Protein AF-A0A2V7GPP4-F1 (afdb_monomer_lite)

Foldseek 3Di:
DDLLVLQLVLLVVLQVVQVHQCSSCVQLVHDSVVSVCSNNVNDPDAQDPSSLVSSCVSVPPPVVSNVSSCVSRPPPLLVVVVVLLLVLLVVVLCVQVVPPHDVVLNVLSVCCNPPVCVPCSVVLSVLQVVCVVVVHDSVLSVVLVCQLCVLLSCCVPDVRPDDHLVRCVVVVNNNVSSNVSSVVSVVVVVVVVVVVVVVVVVVVPDD

Structure (mmCIF, N/CA/C/O backbone):
data_AF-A0A2V7GPP4-F1
#
_entry.id   AF-A0A2V7GPP4-F1
#
loop_
_atom_site.group_PDB
_atom_site.id
_atom_site.type_symbol
_atom_site.label_atom_id
_atom_site.label_alt_id
_atom_site.label_comp_id
_atom_site.label_asym_id
_atom_site.label_entity_id
_atom_site.label_seq_id
_atom_site.pdbx_PDB_ins_code
_atom_site.Cartn_x
_atom_site.Cartn_y
_atom_site.Cartn_z
_atom_site.occupancy
_atom_site.B_iso_or_equiv
_atom_site.auth_seq_id
_atom_site.auth_comp_id
_atom_site.auth_asym_id
_atom_site.auth_atom_id
_atom_site.pdbx_PDB_model_num
ATOM 1 N N . MET A 1 1 ? 8.355 12.345 16.661 1.00 62.72 1 MET A N 1
ATOM 2 C CA . MET A 1 1 ? 7.267 11.561 17.281 1.00 62.72 1 MET A CA 1
ATOM 3 C C . MET A 1 1 ? 7.150 10.200 16.604 1.00 62.72 1 MET A C 1
ATOM 5 O O . MET A 1 1 ? 6.801 10.160 15.420 1.00 62.72 1 MET A O 1
ATOM 9 N N . SER A 1 2 ? 7.475 9.126 17.327 1.00 77.50 2 SER A N 1
ATOM 10 C CA . SER A 1 2 ? 7.458 7.732 16.854 1.00 77.50 2 SER A CA 1
ATOM 11 C C . SER A 1 2 ? 6.033 7.182 16.675 1.00 77.50 2 SER A C 1
ATOM 13 O O . SER A 1 2 ? 5.056 7.769 17.144 1.00 77.50 2 SER A O 1
ATOM 15 N N . ASP A 1 3 ? 5.876 6.053 15.978 1.00 74.38 3 ASP A N 1
ATOM 16 C CA . ASP A 1 3 ? 4.562 5.406 15.823 1.00 74.38 3 ASP A CA 1
ATOM 17 C C . ASP A 1 3 ? 4.020 4.839 17.120 1.00 74.38 3 ASP A C 1
ATOM 19 O O . ASP A 1 3 ? 2.818 4.917 17.361 1.00 74.38 3 ASP A O 1
ATOM 23 N N . ARG A 1 4 ? 4.917 4.342 17.976 1.00 77.56 4 ARG A N 1
ATOM 24 C CA . ARG A 1 4 ? 4.579 3.947 19.340 1.00 77.56 4 ARG A CA 1
ATOM 25 C C . ARG A 1 4 ? 4.076 5.139 20.143 1.00 77.56 4 ARG A C 1
ATOM 27 O O . ARG A 1 4 ? 3.056 5.009 20.801 1.00 77.56 4 ARG A O 1
ATOM 34 N N . GLU A 1 5 ? 4.706 6.310 20.035 1.00 81.25 5 GLU A N 1
ATOM 35 C CA . GLU A 1 5 ? 4.213 7.535 20.686 1.00 81.25 5 GLU A CA 1
ATOM 36 C C . GLU A 1 5 ? 2.861 7.997 20.130 1.00 81.25 5 GLU A C 1
ATOM 38 O O . GLU A 1 5 ? 1.991 8.408 20.895 1.00 81.25 5 GLU A O 1
ATOM 43 N N . ARG A 1 6 ? 2.650 7.919 18.808 1.00 82.12 6 ARG A N 1
ATOM 44 C CA . ARG A 1 6 ? 1.348 8.229 18.187 1.00 82.12 6 ARG A CA 1
ATOM 45 C C . ARG A 1 6 ? 0.265 7.294 18.702 1.00 82.12 6 ARG A C 1
ATOM 47 O O . ARG A 1 6 ? -0.792 7.760 19.116 1.00 82.12 6 ARG A O 1
ATOM 54 N N . LEU A 1 7 ? 0.542 5.993 18.705 1.00 83.69 7 LEU A N 1
ATOM 55 C CA . LEU A 1 7 ? -0.390 4.988 19.189 1.00 83.69 7 LEU A CA 1
ATOM 56 C C . LEU A 1 7 ? -0.678 5.179 20.681 1.00 83.69 7 LEU A C 1
ATOM 58 O O . LEU A 1 7 ? -1.838 5.274 21.069 1.00 83.69 7 LEU A O 1
ATOM 62 N N . ALA A 1 8 ? 0.358 5.379 21.494 1.00 88.31 8 ALA A N 1
ATOM 63 C CA . ALA A 1 8 ? 0.239 5.694 22.912 1.00 88.31 8 ALA A CA 1
ATOM 64 C C . ALA A 1 8 ? -0.630 6.938 23.164 1.00 88.31 8 ALA A C 1
ATOM 66 O O . ALA A 1 8 ? -1.484 6.913 24.047 1.00 88.31 8 ALA A O 1
ATOM 67 N N . ARG A 1 9 ? -0.485 8.007 22.364 1.00 88.62 9 ARG A N 1
ATOM 68 C CA . ARG A 1 9 ? -1.334 9.214 22.449 1.00 88.62 9 ARG A CA 1
ATOM 69 C C . ARG A 1 9 ? -2.792 8.954 22.080 1.00 88.62 9 ARG A C 1
ATOM 71 O O . ARG A 1 9 ? -3.686 9.559 22.678 1.00 88.62 9 ARG A O 1
ATOM 78 N N . ILE A 1 10 ? -3.045 8.079 21.109 1.00 89.44 10 ILE A N 1
ATOM 79 C CA . ILE A 1 10 ? -4.407 7.684 20.735 1.00 89.44 10 ILE A CA 1
ATOM 80 C C . ILE A 1 10 ? -5.051 6.917 21.888 1.00 89.44 10 ILE A C 1
ATOM 82 O O . ILE A 1 10 ? -6.140 7.281 22.329 1.00 89.44 10 ILE A O 1
ATOM 86 N N . PHE A 1 11 ? -4.344 5.938 22.449 1.00 90.88 11 PHE A N 1
ATOM 87 C CA . PHE A 1 11 ? -4.816 5.183 23.608 1.00 90.88 11 PHE A CA 1
ATOM 88 C C . PHE A 1 11 ? -4.979 6.073 24.849 1.00 90.88 11 PHE A C 1
ATOM 90 O O . PHE A 1 11 ? -5.975 5.946 25.549 1.00 90.88 11 PHE A O 1
ATOM 97 N N . ALA A 1 12 ? -4.105 7.060 25.067 1.00 91.81 12 ALA A N 1
ATOM 98 C CA . ALA A 1 12 ? -4.271 8.064 26.125 1.00 91.81 12 ALA A CA 1
ATOM 99 C C . ALA A 1 12 ? -5.517 8.945 25.920 1.00 91.81 12 ALA A C 1
ATOM 101 O O . ALA A 1 12 ? -6.141 9.408 26.873 1.00 91.81 12 ALA A O 1
ATOM 102 N N . THR A 1 13 ? -5.885 9.223 24.669 1.00 90.81 13 THR A N 1
ATOM 103 C CA . THR A 1 13 ? -7.113 9.964 24.347 1.00 90.81 13 THR A CA 1
ATOM 104 C C . THR A 1 13 ? -8.354 9.113 24.604 1.00 90.81 13 THR A C 1
ATOM 106 O O . THR A 1 13 ? -9.302 9.611 25.204 1.00 90.81 13 THR A O 1
ATOM 109 N N . LEU A 1 14 ? -8.334 7.835 24.218 1.00 90.69 14 LEU A N 1
ATOM 110 C CA . LEU A 1 14 ? -9.420 6.889 24.504 1.00 90.69 14 LEU A CA 1
ATOM 111 C C . LEU A 1 14 ? -9.606 6.677 26.009 1.00 90.69 14 LEU A C 1
ATOM 113 O O . LEU A 1 14 ? -10.734 6.689 26.489 1.00 90.69 14 LEU A O 1
ATOM 117 N N . GLU A 1 15 ? -8.506 6.542 26.748 1.00 93.62 15 GLU A N 1
ATOM 118 C CA . GLU A 1 15 ? -8.488 6.422 28.206 1.00 93.62 15 GLU A CA 1
ATOM 119 C C . GLU A 1 15 ? -9.170 7.619 28.877 1.00 93.62 15 GLU A C 1
ATOM 121 O O . GLU A 1 15 ? -10.090 7.430 29.670 1.00 93.62 15 GLU A O 1
ATOM 126 N N . ARG A 1 16 ? -8.788 8.848 28.497 1.00 90.69 16 ARG A N 1
ATOM 127 C CA . ARG A 1 16 ? -9.408 10.076 29.020 1.00 90.69 16 ARG A CA 1
ATOM 128 C C . ARG A 1 16 ? -10.896 10.167 28.687 1.00 90.69 16 ARG A C 1
ATOM 130 O O . ARG A 1 16 ? -11.685 10.498 29.561 1.00 90.69 16 ARG A O 1
ATOM 137 N N . ARG A 1 17 ? -11.287 9.858 27.445 1.00 88.88 17 ARG A N 1
ATOM 138 C CA . ARG A 1 17 ? -12.694 9.925 27.005 1.00 88.88 17 ARG A CA 1
ATOM 139 C C . ARG A 1 17 ? -13.581 8.869 27.659 1.00 88.88 17 ARG A C 1
ATOM 141 O O . ARG A 1 17 ? -14.757 9.123 27.867 1.00 88.88 17 ARG A O 1
ATOM 148 N N . SER A 1 18 ? -13.025 7.701 27.969 1.00 89.19 18 SER A N 1
ATOM 149 C CA . SER A 1 18 ? -13.786 6.580 28.533 1.00 89.19 18 SER A CA 1
ATOM 150 C C . SER A 1 18 ? -13.823 6.584 30.065 1.00 89.19 18 SER A C 1
ATOM 152 O O . SER A 1 18 ? -14.405 5.675 30.646 1.00 89.19 18 SER A O 1
ATOM 154 N N . GLY A 1 19 ? -13.181 7.550 30.735 1.00 89.75 19 GLY A N 1
ATOM 155 C CA . GLY A 1 19 ? -13.119 7.604 32.202 1.00 89.75 19 GLY A CA 1
ATOM 156 C C . GLY A 1 19 ? -12.121 6.624 32.834 1.00 89.75 19 GLY A C 1
ATOM 157 O O . GLY A 1 19 ? -12.249 6.289 34.007 1.00 89.75 19 GLY A O 1
ATOM 158 N N . GLY A 1 20 ? -11.131 6.146 32.071 1.00 92.56 20 GLY A N 1
ATOM 159 C CA . GLY A 1 20 ? -10.035 5.314 32.574 1.00 92.56 20 GLY A CA 1
ATOM 160 C C . GLY A 1 20 ? -9.729 4.075 31.731 1.00 92.56 20 GLY A C 1
ATOM 161 O O . GLY A 1 20 ? -10.479 3.674 30.838 1.00 92.56 20 GLY A O 1
ATOM 162 N N . GLN A 1 21 ? -8.599 3.433 32.041 1.00 93.12 21 GLN A N 1
ATOM 163 C CA . GLN A 1 21 ? -8.042 2.328 31.256 1.00 93.12 21 GLN A CA 1
ATOM 164 C C . GLN A 1 21 ? -8.990 1.124 31.139 1.00 93.12 21 GLN A C 1
ATOM 166 O O . GLN A 1 21 ? -9.161 0.571 30.054 1.00 93.12 21 GLN A O 1
ATOM 171 N N . LYS A 1 22 ? -9.623 0.710 32.248 1.00 94.88 22 LYS A N 1
ATOM 172 C CA . LYS A 1 22 ? -10.536 -0.449 32.265 1.00 94.88 22 LYS A CA 1
ATOM 173 C C . LYS A 1 22 ? -11.767 -0.213 31.385 1.00 94.88 22 LYS A C 1
ATOM 175 O O . LYS A 1 22 ? -12.162 -1.107 30.640 1.00 94.88 22 LYS A O 1
ATOM 180 N N . ALA A 1 23 ? -12.339 0.987 31.444 1.00 93.62 23 ALA A N 1
ATOM 181 C CA . ALA A 1 23 ? -13.497 1.362 30.642 1.00 93.62 23 ALA A CA 1
ATOM 182 C C . ALA A 1 23 ? -13.145 1.448 29.149 1.00 93.62 23 ALA A C 1
ATOM 184 O O . ALA A 1 23 ? -13.861 0.892 28.318 1.00 93.62 23 ALA A O 1
ATOM 185 N N . ALA A 1 24 ? -11.994 2.039 28.813 1.00 93.00 24 ALA A N 1
ATOM 186 C CA . ALA A 1 24 ? -11.512 2.107 27.435 1.00 93.00 24 ALA A CA 1
ATOM 187 C C . ALA A 1 24 ? -11.214 0.715 26.847 1.00 93.00 24 ALA A C 1
ATOM 189 O O . ALA A 1 24 ? -11.586 0.426 25.711 1.00 93.00 24 ALA A O 1
ATOM 190 N N . ALA A 1 25 ? -10.593 -0.180 27.625 1.00 94.12 25 ALA A N 1
ATOM 191 C CA . ALA A 1 25 ? -10.350 -1.562 27.211 1.00 94.12 25 ALA A CA 1
ATOM 192 C C . ALA A 1 25 ? -11.664 -2.319 26.946 1.00 94.12 25 ALA A C 1
ATOM 194 O O . ALA A 1 25 ? -11.795 -2.984 25.917 1.00 94.12 25 ALA A O 1
ATOM 195 N N . ARG A 1 26 ? -12.664 -2.146 27.824 1.00 94.88 26 ARG A N 1
ATOM 196 C CA . ARG A 1 26 ? -14.002 -2.731 27.663 1.00 94.88 26 ARG A CA 1
ATOM 197 C C . ARG A 1 26 ? -14.708 -2.213 26.409 1.00 94.88 26 ARG A C 1
ATOM 199 O O . ARG A 1 26 ? -15.219 -3.023 25.644 1.00 94.88 26 ARG A O 1
ATOM 206 N N . ALA A 1 27 ? -14.679 -0.903 26.160 1.00 90.75 27 ALA A N 1
ATOM 207 C CA . ALA A 1 27 ? -15.269 -0.292 24.964 1.00 90.75 27 ALA A CA 1
ATOM 208 C C . ALA A 1 27 ? -14.626 -0.798 23.659 1.00 90.75 27 ALA A C 1
ATOM 210 O O . ALA A 1 27 ? -15.285 -0.919 22.630 1.00 90.75 27 ALA A O 1
ATOM 211 N N . LEU A 1 28 ? -13.336 -1.139 23.706 1.00 91.12 28 LEU A N 1
ATOM 212 C CA . LEU A 1 28 ? -12.589 -1.693 22.578 1.00 91.12 28 LEU A CA 1
ATOM 213 C C . LEU A 1 28 ? -12.692 -3.220 22.442 1.00 91.12 28 LEU A C 1
ATOM 215 O O . LEU A 1 28 ? -12.165 -3.773 21.469 1.00 91.12 28 LEU A O 1
ATOM 219 N N . GLY A 1 29 ? -13.343 -3.905 23.387 1.00 91.81 29 GLY A N 1
ATOM 220 C CA . GLY A 1 29 ? -13.429 -5.365 23.415 1.00 91.81 29 GLY A CA 1
ATOM 221 C C . GLY A 1 29 ? -12.059 -6.038 23.536 1.00 91.81 29 GLY A C 1
ATOM 222 O O . GLY A 1 29 ? -11.800 -7.023 22.850 1.00 91.81 29 GLY A O 1
ATOM 223 N N . ILE A 1 30 ? -11.155 -5.470 24.341 1.00 92.69 30 ILE A N 1
ATOM 224 C CA . ILE A 1 30 ? -9.813 -6.008 24.607 1.00 92.69 30 ILE A CA 1
ATOM 225 C C . ILE A 1 30 ? -9.530 -6.087 26.110 1.00 92.69 30 ILE A C 1
ATOM 227 O O . ILE A 1 30 ? -10.215 -5.468 26.923 1.00 92.69 30 ILE A O 1
ATOM 231 N N . THR A 1 31 ? -8.491 -6.828 26.501 1.00 93.19 31 THR A N 1
ATOM 232 C CA . THR A 1 31 ? -8.120 -6.955 27.916 1.00 93.19 31 THR A CA 1
ATOM 233 C C . THR A 1 31 ? -7.409 -5.692 28.436 1.00 93.19 31 THR A C 1
ATOM 235 O O . THR A 1 31 ? -6.655 -5.054 27.690 1.00 93.19 31 THR A O 1
ATOM 238 N N . PRO A 1 32 ? -7.579 -5.315 29.721 1.00 92.81 32 PRO A N 1
ATOM 239 C CA . PRO A 1 32 ? -6.869 -4.174 30.303 1.00 92.81 32 PRO A CA 1
ATOM 240 C C . PRO A 1 32 ? -5.334 -4.248 30.195 1.00 92.81 32 PRO A C 1
ATOM 242 O O . PRO A 1 32 ? -4.739 -3.212 29.892 1.00 92.81 32 PRO A O 1
ATOM 245 N N . PRO A 1 33 ? -4.672 -5.416 30.362 1.00 93.00 33 PRO A N 1
ATOM 246 C CA . PRO A 1 33 ? -3.230 -5.535 30.135 1.00 93.00 33 PRO A CA 1
ATOM 247 C C . PRO A 1 33 ? -2.817 -5.253 28.686 1.00 93.00 33 PRO A C 1
ATOM 249 O O . PRO A 1 33 ? -1.798 -4.607 28.457 1.00 93.00 33 PRO A O 1
ATOM 252 N N . TYR A 1 34 ? -3.615 -5.686 27.704 1.00 90.25 34 TYR A N 1
ATOM 253 C CA . TYR A 1 34 ? -3.344 -5.405 26.292 1.00 90.25 34 TYR A CA 1
ATOM 254 C C . TYR A 1 34 ? -3.486 -3.911 25.979 1.00 90.25 34 TYR A C 1
ATOM 256 O O . TYR A 1 34 ? -2.627 -3.321 25.328 1.00 90.25 34 TYR A O 1
ATOM 264 N N . PHE A 1 35 ? -4.512 -3.256 26.532 1.00 92.75 35 PHE A N 1
ATOM 265 C CA . PHE A 1 35 ? -4.642 -1.801 26.439 1.00 92.75 35 PHE A CA 1
ATOM 266 C C . PHE A 1 35 ? -3.430 -1.084 27.049 1.00 92.75 35 PHE A C 1
ATOM 268 O O . PHE A 1 35 ? -2.892 -0.168 26.430 1.00 92.75 35 PHE A O 1
ATOM 275 N N . TRP A 1 36 ? -2.981 -1.501 28.240 1.00 92.62 36 TRP A N 1
ATOM 276 C CA . TRP A 1 36 ? -1.812 -0.921 28.913 1.00 92.62 36 TRP A CA 1
ATOM 277 C C . TRP A 1 36 ? -0.562 -0.996 28.031 1.00 92.62 36 TRP A C 1
ATOM 279 O O . TRP A 1 36 ? 0.145 -0.006 27.844 1.00 92.62 36 TRP A O 1
ATOM 289 N N . ARG A 1 37 ? -0.323 -2.159 27.421 1.00 90.00 37 ARG A N 1
ATOM 290 C CA . ARG A 1 37 ? 0.805 -2.378 26.515 1.00 90.00 37 ARG A CA 1
ATOM 291 C C . ARG A 1 37 ? 0.788 -1.424 25.323 1.00 90.00 37 ARG A C 1
ATOM 293 O O . ARG A 1 37 ? 1.783 -0.737 25.082 1.00 90.00 37 ARG A O 1
ATOM 300 N N . LEU A 1 38 ? -0.361 -1.266 24.664 1.00 88.00 38 LEU A N 1
ATOM 301 C CA . LEU A 1 38 ? -0.537 -0.308 23.565 1.00 88.00 38 LEU A CA 1
ATOM 302 C C . LEU A 1 38 ? -0.396 1.154 24.032 1.00 88.00 38 LEU A C 1
ATOM 304 O O . LEU A 1 38 ? 0.269 1.958 23.374 1.00 88.00 38 LEU A O 1
ATOM 308 N N . ARG A 1 39 ? -0.947 1.492 25.204 1.00 89.62 39 ARG A N 1
ATOM 309 C CA . ARG A 1 39 ? -0.877 2.821 25.838 1.00 89.62 39 ARG A CA 1
ATOM 310 C C . ARG A 1 39 ? 0.545 3.248 26.201 1.00 89.62 39 ARG A C 1
ATOM 312 O O . ARG A 1 39 ? 0.837 4.445 26.165 1.00 89.62 39 ARG A O 1
ATOM 319 N N . HIS A 1 40 ? 1.412 2.304 26.550 1.00 89.06 40 HIS A N 1
ATOM 320 C CA . HIS A 1 40 ? 2.798 2.560 26.949 1.00 89.06 40 HIS A CA 1
ATOM 321 C C . HIS A 1 40 ? 3.824 2.171 25.876 1.00 89.06 40 HIS A C 1
ATOM 323 O O . HIS A 1 40 ? 5.027 2.230 26.127 1.00 89.06 40 HIS A O 1
ATOM 329 N N . GLY A 1 41 ? 3.373 1.773 24.679 1.00 77.81 41 GLY A N 1
ATOM 330 C CA . GLY A 1 41 ? 4.256 1.313 23.602 1.00 77.81 41 GLY A CA 1
ATOM 331 C C . GLY A 1 41 ? 5.098 0.090 23.989 1.00 77.81 41 GLY A C 1
ATOM 332 O O . GLY A 1 41 ? 6.183 -0.110 23.439 1.00 77.81 41 GLY A O 1
ATOM 333 N N . LYS A 1 42 ? 4.633 -0.701 24.960 1.00 80.44 42 LYS A N 1
ATOM 334 C CA . LYS A 1 42 ? 5.305 -1.893 25.482 1.00 80.44 42 LYS A CA 1
ATOM 335 C C . LYS A 1 42 ? 4.795 -3.112 24.720 1.00 80.44 42 LYS A C 1
ATOM 337 O O . LYS A 1 42 ? 3.712 -3.593 25.003 1.00 80.44 42 LYS A O 1
ATOM 342 N N . GLY A 1 43 ? 5.579 -3.603 23.763 1.00 62.53 43 GLY A N 1
ATOM 343 C CA . GLY A 1 43 ? 5.212 -4.740 22.907 1.00 62.53 43 GLY A CA 1
ATOM 344 C C . GLY A 1 43 ? 5.300 -4.417 21.411 1.00 62.53 43 GLY A C 1
ATOM 345 O O . GLY A 1 43 ? 5.445 -3.259 21.010 1.00 62.53 43 GLY A O 1
ATOM 346 N N . GLY A 1 44 ? 5.286 -5.457 20.576 1.00 57.19 44 GLY A N 1
ATOM 347 C CA . GLY A 1 44 ? 5.275 -5.382 19.104 1.00 57.19 44 GLY A CA 1
ATOM 348 C C . GLY A 1 44 ? 3.911 -5.730 18.506 1.00 57.19 44 GLY A C 1
ATOM 349 O O . GLY A 1 44 ? 3.828 -6.269 17.411 1.00 57.19 44 GLY A O 1
ATOM 350 N N . GLU A 1 45 ? 2.844 -5.519 19.269 1.00 63.31 45 GLU A N 1
ATOM 351 C CA . GLU A 1 45 ? 1.546 -6.123 18.993 1.00 63.31 45 GLU A CA 1
ATOM 352 C C . GLU A 1 45 ? 0.853 -5.454 17.804 1.00 63.31 45 GLU A C 1
ATOM 354 O O . GLU A 1 45 ? 0.614 -4.244 17.795 1.00 63.31 45 GLU A O 1
ATOM 359 N N . ALA A 1 46 ? 0.510 -6.260 16.799 1.00 65.19 46 ALA A N 1
ATOM 360 C CA . ALA A 1 46 ? -0.275 -5.815 15.661 1.00 65.19 46 ALA A CA 1
ATOM 361 C C . ALA A 1 46 ? -1.716 -5.509 16.097 1.00 65.19 46 ALA A C 1
ATOM 363 O O . ALA A 1 46 ? -2.349 -6.293 16.806 1.00 65.19 46 ALA A O 1
ATOM 364 N N . ILE A 1 47 ? -2.252 -4.377 15.642 1.00 75.94 47 ILE A N 1
ATOM 365 C CA . ILE A 1 47 ? -3.668 -4.043 15.804 1.00 75.94 47 ILE A CA 1
ATOM 366 C C . ILE A 1 47 ? -4.435 -4.668 14.641 1.00 75.94 47 ILE A C 1
ATOM 368 O O . ILE A 1 47 ? -4.173 -4.362 13.477 1.00 75.94 47 ILE A O 1
ATOM 372 N N . SER A 1 48 ? -5.387 -5.548 14.954 1.00 76.94 48 SER A N 1
ATOM 373 C CA . SER A 1 48 ? -6.257 -6.159 13.947 1.00 76.94 48 SER A CA 1
ATOM 374 C C . SER A 1 48 ? -7.174 -5.119 13.296 1.00 76.94 48 SER A C 1
ATOM 376 O O . SER A 1 48 ? -7.473 -4.074 13.880 1.00 76.94 48 SER A O 1
ATOM 378 N N . ARG A 1 49 ? -7.675 -5.415 12.090 1.00 73.12 49 ARG A N 1
ATOM 379 C CA . ARG A 1 49 ? -8.611 -4.528 11.379 1.00 73.12 49 ARG A CA 1
ATOM 380 C C . ARG A 1 49 ? -9.878 -4.246 12.196 1.00 73.12 49 ARG A C 1
ATOM 382 O O . ARG A 1 49 ? -10.251 -3.092 12.345 1.00 73.12 49 ARG A O 1
ATOM 389 N N . GLY A 1 50 ? -10.456 -5.270 12.827 1.00 79.75 50 GLY A N 1
ATOM 390 C CA . GLY A 1 50 ? -11.621 -5.090 13.698 1.00 79.75 50 GLY A CA 1
ATOM 391 C C . GLY A 1 50 ? -11.340 -4.201 14.915 1.00 79.75 50 GLY A C 1
ATOM 392 O O . GLY A 1 50 ? -12.194 -3.411 15.308 1.00 79.75 50 GLY A O 1
ATOM 393 N N . LEU A 1 51 ? -10.136 -4.270 15.498 1.00 84.88 51 LEU A N 1
ATOM 394 C CA . LEU A 1 51 ? -9.747 -3.360 16.578 1.00 84.88 51 LEU A CA 1
ATOM 395 C C . LEU A 1 51 ? -9.536 -1.930 16.061 1.00 84.88 51 LEU A C 1
ATOM 397 O O . LEU A 1 51 ? -9.961 -0.982 16.716 1.00 84.88 51 LEU A O 1
ATOM 401 N N . PHE A 1 52 ? -8.933 -1.765 14.882 1.00 85.19 52 PHE A N 1
ATOM 402 C CA . PHE A 1 52 ? -8.809 -0.463 14.226 1.00 85.19 52 PHE A CA 1
ATOM 403 C C . PHE A 1 52 ? -10.177 0.200 14.020 1.00 85.19 52 PHE A C 1
ATOM 405 O O . PHE A 1 52 ? -10.347 1.360 14.396 1.00 85.19 52 PHE A O 1
ATOM 412 N N . ASP A 1 53 ? -11.150 -0.536 13.480 1.00 82.50 53 ASP A N 1
ATOM 413 C CA . ASP A 1 53 ? -12.486 -0.011 13.185 1.00 82.50 53 ASP A CA 1
ATOM 414 C C . ASP A 1 53 ? -13.212 0.420 14.471 1.00 82.50 53 ASP A C 1
ATOM 416 O O . ASP A 1 53 ? -13.788 1.507 14.523 1.00 82.50 53 ASP A O 1
ATOM 420 N N . ARG A 1 54 ? -13.088 -0.358 15.558 1.00 88.75 54 ARG A N 1
ATOM 421 C CA . ARG A 1 54 ? -13.625 0.020 16.879 1.00 88.75 54 ARG A CA 1
ATOM 422 C C . ARG A 1 54 ? -12.967 1.277 17.450 1.00 88.75 54 ARG A C 1
ATOM 424 O O . ARG A 1 54 ? -13.665 2.144 17.971 1.00 88.75 54 ARG A O 1
ATOM 431 N N . ILE A 1 55 ? -11.642 1.416 17.329 1.00 87.19 55 ILE A N 1
ATOM 432 C CA . ILE A 1 55 ? -10.945 2.640 17.755 1.00 87.19 55 ILE A CA 1
ATOM 433 C C . ILE A 1 55 ? -11.428 3.839 16.928 1.00 87.19 55 ILE A C 1
ATOM 435 O O . ILE A 1 55 ? -11.716 4.896 17.487 1.00 87.19 55 ILE A O 1
ATOM 439 N N . ALA A 1 56 ? -11.523 3.688 15.605 1.00 83.94 56 ALA A N 1
ATOM 440 C CA . ALA A 1 56 ? -11.960 4.755 14.711 1.00 83.94 56 ALA A CA 1
ATOM 441 C C . ALA A 1 56 ? -13.401 5.204 15.012 1.00 83.94 56 ALA A C 1
ATOM 443 O O . ALA A 1 56 ? -13.659 6.408 15.044 1.00 83.94 56 ALA A O 1
ATOM 444 N N . ALA A 1 57 ? -14.301 4.257 15.297 1.00 85.94 57 ALA A N 1
ATOM 445 C CA . ALA A 1 57 ? -15.678 4.534 15.698 1.00 85.94 57 ALA A CA 1
ATOM 446 C C . ALA A 1 57 ? -15.745 5.331 17.014 1.00 85.94 57 ALA A C 1
ATOM 448 O O . ALA A 1 57 ? -16.386 6.379 17.064 1.00 85.94 57 ALA A O 1
ATOM 449 N N . LEU A 1 58 ? -15.012 4.906 18.053 1.00 85.94 58 LEU A N 1
ATOM 450 C CA . LEU A 1 58 ? -14.987 5.592 19.356 1.00 85.94 58 LEU A CA 1
ATOM 451 C C . LEU A 1 58 ? -14.366 6.997 19.307 1.00 85.94 58 LEU A C 1
ATOM 453 O O . LEU A 1 58 ? -14.650 7.843 20.156 1.00 85.94 58 LEU A O 1
ATOM 457 N N . LEU A 1 59 ? -13.502 7.272 18.328 1.00 82.94 59 LEU A N 1
ATOM 458 C CA . LEU A 1 59 ? -12.896 8.594 18.165 1.00 82.94 59 LEU A CA 1
ATOM 459 C C . LEU A 1 59 ? -13.816 9.612 17.479 1.00 82.94 59 LEU A C 1
ATOM 461 O O . LEU A 1 59 ? -13.486 10.800 17.502 1.00 82.94 59 LEU A O 1
ATOM 465 N N . GLY A 1 60 ? -14.964 9.186 16.937 1.00 66.12 60 GLY A N 1
ATOM 466 C CA . GLY A 1 60 ? -16.020 10.089 16.474 1.00 66.12 60 GLY A CA 1
ATOM 467 C C . GLY A 1 60 ? -15.595 10.987 15.312 1.00 66.12 60 GLY A C 1
ATOM 468 O O . GLY A 1 60 ? -15.732 12.202 15.385 1.00 66.12 60 GLY A O 1
ATOM 469 N N . ALA A 1 61 ? -15.042 10.398 14.249 1.00 57.78 61 ALA A N 1
ATOM 470 C CA . ALA A 1 61 ? -14.676 11.096 13.012 1.00 57.78 61 ALA A CA 1
ATOM 471 C C . ALA A 1 61 ? -13.618 12.214 13.136 1.00 57.78 61 ALA A C 1
ATOM 473 O O . ALA A 1 61 ? -13.461 12.993 12.190 1.00 57.78 61 ALA A O 1
ATOM 474 N N . ASP A 1 62 ? -12.819 12.264 14.214 1.00 75.50 62 ASP A N 1
ATOM 475 C CA . ASP A 1 62 ? -11.604 13.088 14.221 1.00 75.50 62 ASP A CA 1
ATOM 476 C C . ASP A 1 62 ? -10.649 12.590 13.124 1.00 75.50 62 ASP A C 1
ATOM 478 O O . ASP A 1 62 ? -9.846 11.665 13.301 1.00 75.50 62 ASP A O 1
ATOM 482 N N . LYS A 1 63 ? -10.754 13.219 11.948 1.00 70.25 63 LYS A N 1
ATOM 483 C CA . LYS A 1 63 ? -9.989 12.880 10.745 1.00 70.25 63 LYS A CA 1
ATOM 484 C C . LYS A 1 63 ? -8.489 12.905 11.022 1.00 70.25 63 LYS A C 1
ATOM 486 O O . LYS A 1 63 ? -7.746 12.158 10.380 1.00 70.25 63 LYS A O 1
ATOM 491 N N . ARG A 1 64 ? -8.024 13.740 11.960 1.00 77.81 64 ARG A N 1
ATOM 492 C CA . ARG A 1 64 ? -6.612 13.818 12.337 1.00 77.81 64 ARG A CA 1
ATOM 493 C C . ARG A 1 64 ? -6.204 12.583 13.131 1.00 77.81 64 ARG A C 1
ATOM 495 O O . ARG A 1 64 ? -5.248 11.920 12.732 1.00 77.81 64 ARG A O 1
ATOM 502 N N . THR A 1 65 ? -6.929 12.233 14.189 1.00 74.62 65 THR A N 1
ATOM 503 C CA . THR A 1 65 ? -6.593 11.071 15.029 1.00 74.62 65 THR A CA 1
ATOM 504 C C . THR A 1 65 ? -6.793 9.750 14.291 1.00 74.62 65 THR A C 1
ATOM 506 O O . THR A 1 65 ? -5.953 8.864 14.410 1.00 74.62 65 THR A O 1
ATOM 509 N N . VAL A 1 66 ? -7.812 9.630 13.433 1.00 74.56 66 VAL A N 1
ATOM 510 C CA . VAL A 1 66 ? -8.002 8.453 12.564 1.00 74.56 66 VAL A CA 1
ATOM 511 C C . VAL A 1 66 ? -6.864 8.325 11.547 1.00 74.56 66 VAL A C 1
ATOM 513 O O . VAL A 1 66 ? -6.373 7.225 11.295 1.00 74.56 66 VAL A O 1
ATOM 516 N N . ARG A 1 67 ? -6.370 9.437 10.986 1.00 74.69 67 ARG A N 1
ATOM 517 C CA . ARG A 1 67 ? -5.185 9.429 10.110 1.00 74.69 67 ARG A CA 1
ATOM 518 C C . ARG A 1 67 ? -3.921 9.035 10.872 1.00 74.69 67 ARG A C 1
ATOM 520 O O . ARG A 1 67 ? -3.078 8.330 10.320 1.00 74.69 67 ARG A O 1
ATOM 527 N N . GLU A 1 68 ? -3.769 9.484 12.114 1.00 74.62 68 GLU A N 1
ATOM 528 C CA . GLU A 1 68 ? -2.653 9.097 12.980 1.00 74.62 68 GLU A CA 1
ATOM 529 C C . GLU A 1 68 ? -2.720 7.622 13.378 1.00 74.62 68 GLU A C 1
ATOM 531 O O . GLU A 1 68 ? -1.692 6.952 13.311 1.00 74.62 68 GLU A O 1
ATOM 536 N N . LEU A 1 69 ? -3.914 7.102 13.673 1.00 76.38 69 LEU A N 1
ATOM 537 C CA . LEU A 1 69 ? -4.158 5.684 13.920 1.00 76.38 69 LEU A CA 1
ATOM 538 C C . LEU A 1 69 ? -3.824 4.866 12.680 1.00 76.38 69 LEU A C 1
ATOM 540 O O . LEU A 1 69 ? -3.050 3.920 12.757 1.00 76.38 69 LEU A O 1
ATOM 544 N N . LYS A 1 70 ? -4.349 5.265 11.516 1.00 74.81 70 LYS A N 1
ATOM 545 C CA . LYS A 1 70 ? -4.085 4.579 10.248 1.00 74.81 70 LYS A CA 1
ATOM 546 C C . LYS A 1 70 ? -2.598 4.576 9.965 1.00 74.81 70 LYS A C 1
ATOM 548 O O . LYS A 1 70 ? -2.069 3.545 9.598 1.00 74.81 70 LYS A O 1
ATOM 553 N N . ARG A 1 71 ? -1.893 5.683 10.207 1.00 71.00 71 ARG A N 1
ATOM 554 C CA . ARG A 1 71 ? -0.431 5.694 10.125 1.00 71.00 71 ARG A CA 1
ATOM 555 C C . ARG A 1 71 ? 0.161 4.678 11.090 1.00 71.00 71 ARG A C 1
ATOM 557 O O . ARG A 1 71 ? 0.828 3.790 10.596 1.00 71.00 71 ARG A O 1
ATOM 564 N N . ALA A 1 72 ? -0.112 4.763 12.389 1.00 68.69 72 ALA A N 1
ATOM 565 C CA . ALA A 1 72 ? 0.512 3.924 13.411 1.00 68.69 72 ALA A CA 1
ATOM 566 C C . ALA A 1 72 ? 0.253 2.413 13.240 1.00 68.69 72 ALA A C 1
ATOM 568 O O . ALA A 1 72 ? 1.150 1.620 13.502 1.00 68.69 72 ALA A O 1
ATOM 569 N N . VAL A 1 73 ? -0.941 2.027 12.781 1.00 67.81 73 VAL A N 1
ATOM 570 C CA . VAL A 1 73 ? -1.384 0.625 12.647 1.00 67.81 73 VAL A CA 1
ATOM 571 C C . VAL A 1 73 ? -0.964 -0.003 11.322 1.00 67.81 73 VAL A C 1
ATOM 573 O O . VAL A 1 73 ? -0.729 -1.204 11.232 1.00 67.81 73 VAL A O 1
ATOM 576 N N . VAL A 1 74 ? -0.865 0.801 10.269 1.00 67.25 74 VAL A N 1
ATOM 577 C CA . VAL A 1 74 ? -0.453 0.320 8.956 1.00 67.25 74 VAL A CA 1
ATOM 578 C C . VAL A 1 74 ? 0.997 -0.178 9.021 1.00 67.25 74 VAL A C 1
ATOM 580 O O . VAL A 1 74 ? 1.871 0.585 9.444 1.00 67.25 74 VAL A O 1
ATOM 583 N N . ASN A 1 75 ? 1.212 -1.439 8.593 1.00 61.09 75 ASN A N 1
ATOM 584 C CA . ASN A 1 75 ? 2.469 -2.197 8.711 1.00 61.09 75 ASN A CA 1
ATOM 585 C C . ASN A 1 75 ? 3.698 -1.278 8.562 1.00 61.09 75 ASN A C 1
ATOM 587 O O . ASN A 1 75 ? 3.919 -0.678 7.503 1.00 61.09 75 ASN A O 1
ATOM 591 N N . ALA A 1 76 ? 4.449 -1.158 9.663 1.00 60.03 76 ALA A N 1
ATOM 592 C CA . ALA A 1 76 ? 5.601 -0.278 9.791 1.00 60.03 76 ALA A CA 1
ATOM 593 C C . ALA A 1 76 ? 6.688 -0.601 8.754 1.00 60.03 76 ALA A C 1
ATOM 595 O O . ALA A 1 76 ? 7.279 0.322 8.198 1.00 60.03 76 ALA A O 1
ATOM 596 N N . GLU A 1 77 ? 6.868 -1.880 8.423 1.00 56.22 77 GLU A N 1
ATOM 597 C CA . GLU A 1 77 ? 7.880 -2.375 7.481 1.00 56.22 77 GLU A CA 1
ATOM 598 C C . GLU A 1 77 ? 7.621 -1.939 6.042 1.00 56.22 77 GLU A C 1
ATOM 600 O O . GLU A 1 77 ? 8.554 -1.826 5.259 1.00 56.22 77 GLU A O 1
ATOM 605 N N . THR A 1 78 ? 6.356 -1.700 5.692 1.00 60.31 78 THR A N 1
ATOM 606 C CA . THR A 1 78 ? 5.914 -1.345 4.330 1.00 60.31 78 THR A CA 1
ATOM 607 C C . THR A 1 78 ? 5.579 0.145 4.206 1.00 60.31 78 THR A C 1
ATOM 609 O O . THR A 1 78 ? 5.061 0.609 3.187 1.00 60.31 78 THR A O 1
ATOM 612 N N . ARG A 1 79 ? 5.767 0.937 5.271 1.00 65.88 79 ARG A N 1
ATOM 613 C CA . ARG A 1 79 ? 5.438 2.368 5.260 1.00 65.88 79 ARG A CA 1
ATOM 614 C C . ARG A 1 79 ? 6.448 3.224 4.487 1.00 65.88 79 ARG A C 1
ATOM 616 O O . ARG A 1 79 ? 5.977 4.119 3.779 1.00 65.88 79 ARG A O 1
ATOM 623 N N . PRO A 1 80 ? 7.773 3.010 4.592 1.00 66.81 80 PRO A N 1
ATOM 624 C CA . PRO A 1 80 ? 8.746 3.700 3.745 1.00 66.81 80 PRO A CA 1
ATOM 625 C C . PRO A 1 80 ? 8.428 3.519 2.258 1.00 66.81 80 PRO A C 1
ATOM 627 O O . PRO A 1 80 ? 8.281 4.508 1.545 1.00 66.81 80 PRO A O 1
ATOM 630 N N . GLN A 1 81 ? 8.137 2.285 1.846 1.00 63.84 81 GLN A N 1
ATOM 631 C CA . GLN A 1 81 ? 7.808 1.918 0.470 1.00 63.84 81 GLN A CA 1
ATOM 632 C C . GLN A 1 81 ? 6.501 2.577 0.033 1.00 63.84 81 GLN A C 1
ATOM 634 O O . GLN A 1 81 ? 6.432 3.180 -1.028 1.00 63.84 81 GLN A O 1
ATOM 639 N N . ARG A 1 82 ? 5.463 2.593 0.880 1.00 66.31 82 ARG A N 1
ATOM 640 C CA . ARG A 1 82 ? 4.245 3.367 0.580 1.00 66.31 82 ARG A CA 1
ATOM 641 C C . ARG A 1 82 ? 4.512 4.860 0.417 1.00 66.31 82 ARG A C 1
ATOM 643 O O . ARG A 1 82 ? 3.906 5.490 -0.440 1.00 66.31 82 ARG A O 1
ATOM 650 N N . ARG A 1 83 ? 5.347 5.465 1.266 1.00 70.75 83 ARG A N 1
ATOM 651 C CA . ARG A 1 83 ? 5.657 6.900 1.159 1.00 70.75 83 ARG A CA 1
ATOM 652 C C . ARG A 1 83 ? 6.427 7.197 -0.123 1.00 70.75 83 ARG A C 1
ATOM 654 O O . ARG A 1 83 ? 6.072 8.158 -0.799 1.00 70.75 83 ARG A O 1
ATOM 661 N N . ALA A 1 84 ? 7.413 6.369 -0.456 1.00 67.75 84 ALA A N 1
ATOM 662 C CA . ALA A 1 84 ? 8.170 6.466 -1.697 1.00 67.75 84 ALA A CA 1
ATOM 663 C C . ALA A 1 84 ? 7.256 6.288 -2.919 1.00 67.75 84 ALA A C 1
ATOM 665 O O . ALA A 1 84 ? 7.259 7.140 -3.803 1.00 67.75 84 ALA A O 1
ATOM 666 N N . TYR A 1 85 ? 6.362 5.294 -2.894 1.00 68.75 85 TYR A N 1
ATOM 667 C CA . TYR A 1 85 ? 5.318 5.095 -3.900 1.00 68.75 85 TYR A CA 1
ATOM 668 C C . TYR A 1 85 ? 4.457 6.340 -4.119 1.00 68.75 85 TYR A C 1
ATOM 670 O O . TYR A 1 85 ? 4.307 6.806 -5.244 1.00 68.75 85 TYR A O 1
ATOM 678 N N . TYR A 1 86 ? 3.895 6.907 -3.045 1.00 69.88 86 TYR A N 1
ATOM 679 C CA . TYR A 1 86 ? 3.039 8.088 -3.153 1.00 69.88 86 TYR A CA 1
ATOM 680 C C . TYR A 1 86 ? 3.813 9.316 -3.625 1.00 69.88 86 TYR A C 1
ATOM 682 O O . TYR A 1 86 ? 3.271 10.112 -4.387 1.00 69.88 86 TYR A O 1
ATOM 690 N N . ALA A 1 87 ? 5.065 9.484 -3.193 1.00 73.31 87 ALA A N 1
ATOM 691 C CA . ALA A 1 87 ? 5.921 10.565 -3.666 1.00 73.31 87 ALA A CA 1
ATOM 692 C C . ALA A 1 87 ? 6.240 10.414 -5.161 1.00 73.31 87 ALA A C 1
ATOM 694 O O . ALA A 1 87 ? 6.215 11.402 -5.897 1.00 73.31 87 ALA A O 1
ATOM 695 N N . TRP A 1 88 ? 6.487 9.183 -5.612 1.00 74.25 88 TRP A N 1
ATOM 696 C CA . TRP A 1 88 ? 6.702 8.849 -7.014 1.00 74.25 88 TRP A CA 1
ATOM 697 C C . TRP A 1 88 ? 5.446 9.113 -7.856 1.00 74.25 88 TRP A C 1
ATOM 699 O O . TRP A 1 88 ? 5.520 9.895 -8.803 1.00 74.25 88 TRP A O 1
ATOM 709 N N . LEU A 1 89 ? 4.285 8.577 -7.462 1.00 67.50 89 LEU A N 1
ATOM 710 C CA . LEU A 1 89 ? 3.012 8.844 -8.139 1.00 67.50 89 LEU A CA 1
ATOM 711 C C . LEU A 1 89 ? 2.710 10.343 -8.194 1.00 67.50 89 LEU A C 1
ATOM 713 O O . LEU A 1 89 ? 2.284 10.856 -9.222 1.00 67.50 89 LEU A O 1
ATOM 717 N N . HIS A 1 90 ? 2.951 11.066 -7.097 1.00 72.12 90 HIS A N 1
ATOM 718 C CA . HIS A 1 90 ? 2.721 12.504 -7.043 1.00 72.12 90 HIS A CA 1
ATOM 719 C C . HIS A 1 90 ? 3.682 13.277 -7.956 1.00 72.12 90 HIS A C 1
ATOM 721 O O . HIS A 1 90 ? 3.292 14.271 -8.564 1.00 72.12 90 HIS A O 1
ATOM 727 N N . ARG A 1 91 ? 4.937 12.830 -8.095 1.00 72.56 91 ARG A N 1
ATOM 728 C CA . ARG A 1 91 ? 5.876 13.391 -9.076 1.00 72.56 91 ARG A CA 1
ATOM 729 C C . ARG A 1 91 ? 5.411 13.111 -10.508 1.00 72.56 91 ARG A C 1
ATOM 731 O O . ARG A 1 91 ? 5.402 14.054 -11.289 1.00 72.56 91 ARG A O 1
ATOM 738 N N . GLY A 1 92 ? 4.996 11.883 -10.822 1.00 66.56 92 GLY A N 1
ATOM 739 C CA . GLY A 1 92 ? 4.428 11.527 -12.128 1.00 66.56 92 GLY A CA 1
ATOM 740 C C . GLY A 1 92 ? 3.200 12.374 -12.462 1.00 66.56 92 GLY A C 1
ATOM 741 O O . GLY A 1 92 ? 3.171 13.045 -13.486 1.00 66.56 92 GLY A O 1
ATOM 742 N N . TYR A 1 93 ? 2.252 12.469 -11.527 1.00 66.94 93 TYR A N 1
ATOM 743 C CA . TYR A 1 93 ? 1.074 13.326 -11.654 1.00 66.94 93 TYR A CA 1
ATOM 744 C C . TYR A 1 93 ? 1.443 14.799 -11.876 1.00 66.94 93 TYR A C 1
ATOM 746 O O . TYR A 1 93 ? 0.896 15.437 -12.768 1.00 66.94 93 TYR A O 1
ATOM 754 N N . ARG A 1 94 ? 2.404 15.352 -11.120 1.00 71.75 94 ARG A N 1
ATOM 755 C CA . ARG A 1 94 ? 2.852 16.739 -11.329 1.00 71.75 94 ARG A CA 1
ATOM 756 C C . ARG A 1 94 ? 3.445 16.956 -12.719 1.00 71.75 94 ARG A C 1
ATOM 758 O O . ARG A 1 94 ? 3.094 17.949 -13.345 1.00 71.75 94 ARG A O 1
ATOM 765 N N . LEU A 1 95 ? 4.301 16.046 -13.191 1.00 65.75 95 LEU A N 1
ATOM 766 C CA . LEU A 1 95 ? 4.894 16.112 -14.533 1.00 65.75 95 LEU A CA 1
ATOM 767 C C . LEU A 1 95 ? 3.813 16.085 -15.623 1.00 65.75 95 LEU A C 1
ATOM 769 O O . LEU A 1 95 ? 3.870 16.893 -16.546 1.00 65.75 95 LEU A O 1
ATOM 773 N N . MET A 1 96 ? 2.783 15.249 -15.455 1.00 60.47 96 MET A N 1
ATOM 774 C CA . MET A 1 96 ? 1.607 15.224 -16.332 1.00 60.47 96 MET A CA 1
ATOM 775 C C . MET A 1 96 ? 0.859 16.562 -16.341 1.00 60.47 96 MET A C 1
ATOM 777 O O . MET A 1 96 ? 0.489 17.072 -17.392 1.00 60.47 96 MET A O 1
ATOM 781 N N . THR A 1 97 ? 0.636 17.154 -15.164 1.00 62.25 97 THR A N 1
ATOM 782 C CA . THR A 1 97 ? -0.129 18.406 -15.039 1.00 62.25 97 THR A CA 1
ATOM 783 C C . THR A 1 97 ? 0.653 19.668 -15.400 1.00 62.25 97 THR A C 1
ATOM 785 O O . THR A 1 97 ? 0.038 20.714 -15.577 1.00 62.25 97 THR A O 1
ATOM 788 N N . ALA A 1 98 ? 1.983 19.592 -15.490 1.00 62.81 98 ALA A N 1
ATOM 789 C CA . ALA A 1 98 ? 2.864 20.735 -15.735 1.00 62.81 98 ALA A CA 1
ATOM 790 C C . ALA A 1 98 ? 3.083 21.053 -17.230 1.00 62.81 98 ALA A C 1
ATOM 792 O O . ALA A 1 98 ? 3.869 21.940 -17.542 1.00 62.81 98 ALA A O 1
ATOM 793 N N . GLY A 1 99 ? 2.382 20.372 -18.147 1.00 54.69 99 GLY A N 1
ATOM 794 C CA . GLY A 1 99 ? 2.280 20.788 -19.555 1.00 54.69 99 GLY A CA 1
ATOM 795 C C . GLY A 1 99 ? 3.186 20.066 -20.558 1.00 54.69 99 GLY A C 1
ATOM 796 O O . GLY A 1 99 ? 3.238 20.478 -21.709 1.00 54.69 99 GLY A O 1
ATOM 797 N N . GLY A 1 100 ? 3.878 18.991 -20.163 1.00 55.59 100 GLY A N 1
ATOM 798 C CA . GLY A 1 100 ? 4.732 18.207 -21.072 1.00 55.59 100 GLY A CA 1
ATOM 799 C C . GLY A 1 100 ? 4.103 16.921 -21.618 1.00 55.59 100 GLY A C 1
ATOM 800 O O . GLY A 1 100 ? 4.716 16.255 -22.444 1.00 55.59 100 GLY A O 1
ATOM 801 N N . TRP A 1 101 ? 2.919 16.539 -21.136 1.00 53.28 101 TRP A N 1
ATOM 802 C CA . TRP A 1 101 ? 2.220 15.324 -21.555 1.00 53.28 101 TRP A CA 1
ATOM 803 C C . TRP A 1 101 ? 0.800 15.655 -22.013 1.00 53.28 101 TRP A C 1
ATOM 805 O O . TRP A 1 101 ? 0.213 16.632 -21.537 1.00 53.28 101 TRP A O 1
ATOM 815 N N . PRO A 1 102 ? 0.219 14.852 -22.914 1.00 52.09 102 PRO A N 1
ATOM 816 C CA . PRO A 1 102 ? -1.099 15.139 -23.445 1.00 52.09 102 PRO A CA 1
ATOM 817 C C . PRO A 1 102 ? -2.176 15.143 -22.341 1.00 52.09 102 PRO A C 1
ATOM 819 O O . PRO A 1 102 ? -2.270 14.223 -21.527 1.00 52.09 102 PRO A O 1
ATOM 822 N N . GLY A 1 103 ? -2.997 16.199 -22.290 1.00 52.94 103 GLY A N 1
ATOM 823 C CA . GLY A 1 103 ? -3.918 16.484 -21.175 1.00 52.94 103 GLY A CA 1
ATOM 824 C C . GLY A 1 103 ? -5.042 15.463 -20.933 1.00 52.94 103 GLY A C 1
ATOM 825 O O . GLY A 1 103 ? -5.746 15.558 -19.928 1.00 52.94 103 GLY A O 1
ATOM 826 N N . TRP A 1 104 ? -5.206 14.478 -21.814 1.00 55.53 104 TRP A N 1
ATOM 827 C CA . TRP A 1 104 ? -6.309 13.516 -21.822 1.00 55.53 104 TRP A CA 1
ATOM 828 C C . TRP A 1 104 ? -6.104 12.305 -20.900 1.00 55.53 104 TRP A C 1
ATOM 830 O O . TRP A 1 104 ? -7.064 11.599 -20.618 1.00 55.53 104 TRP A O 1
ATOM 840 N N . ASN A 1 105 ? -4.915 12.132 -20.312 1.00 60.56 105 ASN A N 1
ATOM 841 C CA . ASN A 1 105 ? -4.633 11.026 -19.388 1.00 60.56 105 ASN A CA 1
ATOM 842 C C . ASN A 1 105 ? -4.687 11.439 -17.890 1.00 60.56 105 ASN A C 1
ATOM 844 O O . ASN A 1 105 ? -4.415 10.660 -16.975 1.00 60.56 105 ASN A O 1
ATOM 848 N N . ARG A 1 106 ? -5.064 12.695 -17.594 1.00 65.50 106 ARG A N 1
ATOM 849 C CA . ARG A 1 106 ? -5.058 13.262 -16.228 1.00 65.50 106 ARG A CA 1
ATOM 850 C C . ARG A 1 106 ? -6.009 12.538 -15.266 1.00 65.50 106 ARG A C 1
ATOM 852 O O . ARG A 1 106 ? -5.657 12.329 -14.104 1.00 65.50 106 ARG A O 1
ATOM 859 N N . THR A 1 107 ? -7.193 12.151 -15.740 1.00 69.12 107 THR A N 1
ATOM 860 C CA . THR A 1 107 ? -8.217 11.466 -14.933 1.00 69.12 107 THR A CA 1
ATOM 861 C C . THR A 1 107 ? -7.819 10.026 -14.616 1.00 69.12 107 THR A C 1
ATOM 863 O O . THR A 1 107 ? -7.926 9.610 -13.465 1.00 69.12 107 THR A O 1
ATOM 866 N N . ALA A 1 108 ? -7.295 9.272 -15.588 1.00 66.94 108 ALA A N 1
ATOM 867 C CA . ALA A 1 108 ? -6.798 7.915 -15.355 1.00 66.94 108 ALA A CA 1
ATOM 868 C C . ALA A 1 108 ? -5.614 7.902 -14.376 1.00 66.94 108 ALA A C 1
ATOM 870 O O . ALA A 1 108 ? -5.591 7.089 -13.453 1.00 66.94 108 ALA A O 1
ATOM 871 N N . TRP A 1 109 ? -4.697 8.867 -14.490 1.00 71.19 109 TRP A N 1
ATOM 872 C CA . TRP A 1 109 ? -3.618 9.067 -13.518 1.00 71.19 109 TRP A CA 1
ATOM 873 C C . TRP A 1 109 ? -4.121 9.406 -12.113 1.00 71.19 109 TRP A C 1
ATOM 875 O O . TRP A 1 109 ? -3.616 8.866 -11.127 1.00 71.19 109 TRP A O 1
ATOM 885 N N . TRP A 1 110 ? -5.114 10.292 -12.001 1.00 71.88 110 TRP A N 1
ATOM 886 C CA . TRP A 1 110 ? -5.731 10.625 -10.716 1.00 71.88 110 TRP A CA 1
ATOM 887 C C . TRP A 1 110 ? -6.415 9.411 -10.075 1.00 71.88 110 TRP A C 1
ATOM 889 O O . TRP A 1 110 ? -6.259 9.162 -8.877 1.00 71.88 110 TRP A O 1
ATOM 899 N N . ASN A 1 111 ? -7.120 8.619 -10.879 1.00 70.62 111 ASN A N 1
ATOM 900 C CA . ASN A 1 111 ? -7.774 7.389 -10.449 1.00 70.62 111 ASN A CA 1
ATOM 901 C C . ASN A 1 111 ? -6.747 6.332 -10.015 1.00 70.62 111 ASN A C 1
ATOM 903 O O . ASN A 1 111 ? -6.888 5.748 -8.945 1.00 70.62 111 ASN A O 1
ATOM 907 N N . LEU A 1 112 ? -5.648 6.162 -10.755 1.00 71.62 112 LEU A N 1
ATOM 908 C CA . LEU A 1 112 ? -4.540 5.294 -10.349 1.00 71.62 112 LEU A CA 1
ATOM 909 C C . LEU A 1 112 ? -3.930 5.744 -9.010 1.00 71.62 112 LEU A C 1
ATOM 911 O O . LEU A 1 112 ? -3.690 4.927 -8.124 1.00 71.62 112 LEU A O 1
ATOM 915 N N . TYR A 1 113 ? -3.700 7.050 -8.844 1.00 70.19 113 TYR A N 1
ATOM 916 C CA . TYR A 1 113 ? -3.146 7.629 -7.619 1.00 70.19 113 TYR A CA 1
ATOM 917 C C . TYR A 1 113 ? -4.048 7.413 -6.393 1.00 70.19 113 TYR A C 1
ATOM 919 O O . TYR A 1 113 ? -3.546 7.172 -5.291 1.00 70.19 113 TYR A O 1
ATOM 927 N N . SER A 1 114 ? -5.366 7.510 -6.573 1.00 69.00 114 SER A N 1
ATOM 928 C CA . SER A 1 114 ? -6.350 7.483 -5.485 1.00 69.00 114 SER A CA 1
ATOM 929 C C . SER A 1 114 ? -6.886 6.082 -5.159 1.00 69.00 114 SER A C 1
ATOM 931 O O . SER A 1 114 ? -7.072 5.768 -3.978 1.00 69.00 114 SER A O 1
ATOM 933 N N . GLU A 1 115 ? -7.084 5.228 -6.165 1.00 69.25 115 GLU A N 1
ATOM 934 C CA . GLU A 1 115 ? -7.796 3.951 -6.033 1.00 69.25 115 GLU A CA 1
ATOM 935 C C . GLU A 1 115 ? -6.869 2.733 -6.039 1.00 69.25 115 GLU A C 1
ATOM 937 O O . GLU A 1 115 ? -6.974 1.893 -5.146 1.00 69.25 115 GLU A O 1
ATOM 942 N N . LEU A 1 116 ? -5.872 2.661 -6.931 1.00 68.06 116 LEU A N 1
ATOM 943 C CA . LEU A 1 116 ? -4.967 1.503 -7.029 1.00 68.06 116 LEU A CA 1
ATOM 944 C C . LEU A 1 116 ? -4.311 1.074 -5.692 1.00 68.06 116 LEU A C 1
ATOM 946 O O . LEU A 1 116 ? -4.201 -0.133 -5.439 1.00 68.06 116 LEU A O 1
ATOM 950 N N . PRO A 1 117 ? -3.918 1.985 -4.772 1.00 65.00 117 PRO A N 1
ATOM 951 C CA . PRO A 1 117 ? -3.396 1.585 -3.468 1.00 65.00 117 PRO A CA 1
ATOM 952 C C . PRO A 1 117 ? -4.381 0.751 -2.632 1.00 65.00 117 PRO A C 1
ATOM 954 O O . PRO A 1 117 ? -3.946 0.021 -1.743 1.00 65.00 117 PRO A O 1
ATOM 957 N N . LYS A 1 118 ? -5.691 0.842 -2.875 1.00 69.50 118 LYS A N 1
ATOM 958 C CA . LYS A 1 118 ? -6.701 0.040 -2.170 1.00 69.50 118 LYS A CA 1
ATOM 959 C C . LYS A 1 118 ? -6.668 -1.430 -2.607 1.00 69.50 118 LYS A C 1
ATOM 961 O O . LYS A 1 118 ? -6.913 -2.299 -1.775 1.00 69.50 118 LYS A O 1
ATOM 966 N N . HIS A 1 119 ? -6.268 -1.706 -3.850 1.00 68.25 119 HIS A N 1
ATOM 967 C CA . HIS A 1 119 ? -6.318 -3.042 -4.467 1.00 68.25 119 HIS A CA 1
ATOM 968 C C . HIS A 1 119 ? -4.938 -3.714 -4.575 1.00 68.25 119 HIS A C 1
ATOM 970 O O . HIS A 1 119 ? -4.800 -4.936 -4.475 1.00 68.25 119 HIS A O 1
ATOM 976 N N . ALA A 1 120 ? -3.882 -2.918 -4.751 1.00 70.56 120 ALA A N 1
ATOM 977 C CA . ALA A 1 120 ? -2.566 -3.404 -5.170 1.00 70.56 120 ALA A CA 1
ATOM 978 C C . ALA A 1 120 ? -1.454 -3.234 -4.127 1.00 70.56 120 ALA A C 1
ATOM 980 O O . ALA A 1 120 ? -0.354 -3.760 -4.302 1.00 70.56 120 ALA A O 1
ATOM 981 N N . GLN A 1 121 ? -1.706 -2.501 -3.039 1.00 72.62 121 GLN A N 1
ATOM 982 C CA . GLN A 1 121 ? -0.648 -2.032 -2.140 1.00 72.62 121 GLN A CA 1
ATOM 983 C C . GLN A 1 121 ? 0.210 -3.147 -1.537 1.00 72.62 121 GLN A C 1
ATOM 985 O O . GLN A 1 121 ? 1.421 -2.967 -1.429 1.00 72.62 121 GLN A O 1
ATOM 990 N N . GLY A 1 122 ? -0.379 -4.287 -1.163 1.00 74.88 122 GLY A N 1
ATOM 991 C CA . GLY A 1 122 ? 0.384 -5.425 -0.637 1.00 74.88 122 GLY A CA 1
ATOM 992 C C . GLY A 1 122 ? 1.388 -5.978 -1.655 1.00 74.88 122 GLY A C 1
ATOM 993 O O . GLY A 1 122 ? 2.542 -6.218 -1.312 1.00 74.88 122 GLY A O 1
ATOM 994 N N . ARG A 1 123 ? 0.976 -6.084 -2.925 1.00 79.75 123 ARG A N 1
ATOM 995 C CA . ARG A 1 123 ? 1.791 -6.612 -4.032 1.00 79.75 123 ARG A CA 1
ATOM 996 C C . ARG A 1 123 ? 2.930 -5.663 -4.396 1.00 79.75 123 ARG A C 1
ATOM 998 O O . ARG A 1 123 ? 4.079 -6.086 -4.468 1.00 79.75 123 ARG A O 1
ATOM 1005 N N . ILE A 1 124 ? 2.618 -4.373 -4.539 1.00 78.94 124 ILE A N 1
ATOM 1006 C CA . ILE A 1 124 ? 3.612 -3.325 -4.815 1.00 78.94 124 ILE A CA 1
ATOM 1007 C C . ILE A 1 124 ? 4.640 -3.259 -3.678 1.00 78.94 124 ILE A C 1
ATOM 1009 O O . ILE A 1 124 ? 5.840 -3.224 -3.933 1.00 78.94 124 ILE A O 1
ATOM 1013 N N . SER A 1 125 ? 4.184 -3.303 -2.421 1.00 77.75 125 SER A N 1
ATOM 1014 C CA . SER A 1 125 ? 5.086 -3.247 -1.262 1.00 77.75 125 SER A CA 1
ATOM 1015 C C . SER A 1 125 ? 6.011 -4.463 -1.202 1.00 77.75 125 SER A C 1
ATOM 1017 O O . SER A 1 125 ? 7.208 -4.294 -0.999 1.00 77.75 125 SER A O 1
ATOM 1019 N N . ALA A 1 126 ? 5.481 -5.670 -1.427 1.00 81.38 126 ALA A N 1
ATOM 1020 C CA . ALA A 1 126 ? 6.277 -6.896 -1.436 1.00 81.38 126 ALA A CA 1
ATOM 1021 C C . ALA A 1 126 ? 7.318 -6.911 -2.569 1.00 81.38 126 ALA A C 1
ATOM 1023 O O . ALA A 1 126 ? 8.440 -7.375 -2.369 1.00 81.38 126 ALA A O 1
ATOM 1024 N N . PHE A 1 127 ? 6.965 -6.388 -3.748 1.00 84.69 127 PHE A N 1
ATOM 1025 C CA . PHE A 1 127 ? 7.903 -6.228 -4.858 1.00 84.69 127 PHE A CA 1
ATOM 1026 C C . PHE A 1 127 ? 9.037 -5.262 -4.493 1.00 84.69 127 PHE A C 1
ATOM 1028 O O . PHE A 1 127 ? 10.203 -5.631 -4.603 1.00 84.69 127 PHE A O 1
ATOM 1035 N N . VAL A 1 128 ? 8.715 -4.063 -3.997 1.00 81.31 128 VAL A N 1
ATOM 1036 C CA . VAL A 1 128 ? 9.736 -3.067 -3.634 1.00 81.31 128 VAL A CA 1
ATOM 1037 C C . VAL A 1 128 ? 10.648 -3.574 -2.519 1.00 81.31 128 VAL A C 1
ATOM 1039 O O . VAL A 1 128 ? 11.864 -3.520 -2.673 1.00 81.31 128 VAL A O 1
ATOM 1042 N N . GLN A 1 129 ? 10.092 -4.152 -1.451 1.00 80.12 129 GLN A N 1
ATOM 1043 C CA . GLN A 1 129 ? 10.886 -4.705 -0.345 1.00 80.12 129 GLN A CA 1
ATOM 1044 C C . GLN A 1 129 ? 11.866 -5.788 -0.807 1.00 80.12 129 GLN A C 1
ATOM 1046 O O . GLN A 1 129 ? 13.013 -5.816 -0.364 1.00 80.12 129 GLN A O 1
ATOM 1051 N N . ARG A 1 130 ? 11.439 -6.669 -1.720 1.00 81.94 130 ARG A N 1
ATOM 1052 C CA . ARG A 1 130 ? 12.308 -7.708 -2.289 1.00 81.94 130 ARG A CA 1
ATOM 1053 C C . ARG A 1 130 ? 13.518 -7.107 -3.007 1.00 81.94 130 ARG A C 1
ATOM 1055 O O . ARG A 1 130 ? 14.611 -7.655 -2.907 1.00 81.94 130 ARG A O 1
ATOM 1062 N N . TRP A 1 131 ? 13.323 -6.005 -3.725 1.00 79.06 131 TRP A N 1
ATOM 1063 C CA . TRP A 1 131 ? 14.374 -5.341 -4.495 1.00 79.06 131 TRP A CA 1
ATOM 1064 C C . TRP A 1 131 ? 15.288 -4.464 -3.636 1.00 79.06 131 TRP A C 1
ATOM 1066 O O . TRP A 1 131 ? 16.505 -4.503 -3.818 1.00 79.06 131 TRP A O 1
ATOM 1076 N N . GLU A 1 132 ? 14.736 -3.755 -2.651 1.00 74.19 132 GLU A N 1
ATOM 1077 C CA . GLU A 1 132 ? 15.521 -3.035 -1.640 1.00 74.19 132 GLU A CA 1
ATOM 1078 C C . GLU A 1 132 ? 16.417 -3.999 -0.844 1.00 74.19 132 GLU A C 1
ATOM 1080 O O . GLU A 1 132 ? 17.606 -3.738 -0.669 1.00 74.19 132 GLU A O 1
ATOM 1085 N N . GLY A 1 133 ? 15.891 -5.163 -0.439 1.00 72.56 133 GLY A N 1
ATOM 1086 C CA . GLY A 1 133 ? 16.653 -6.198 0.273 1.00 72.56 133 GLY A CA 1
ATOM 1087 C C . GLY A 1 133 ? 17.795 -6.823 -0.540 1.00 72.56 133 GLY A C 1
ATOM 1088 O O . GLY A 1 133 ? 18.706 -7.412 0.034 1.00 72.56 133 GLY A O 1
ATOM 1089 N N . ARG A 1 134 ? 17.786 -6.667 -1.869 1.00 73.00 134 ARG A N 1
ATOM 1090 C CA . ARG A 1 134 ? 18.864 -7.091 -2.780 1.00 73.00 134 ARG A CA 1
ATOM 1091 C C . ARG A 1 134 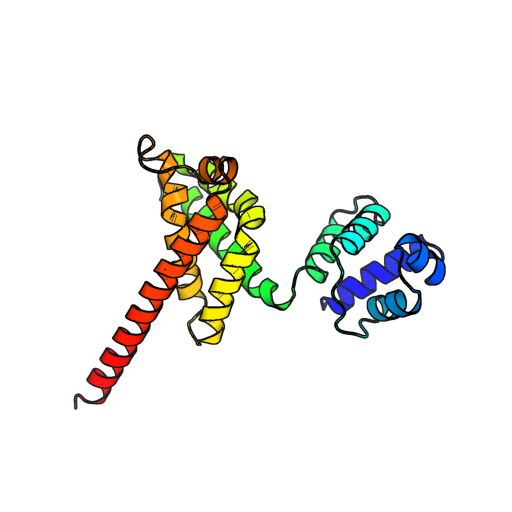? 19.920 -5.997 -3.013 1.00 73.00 134 ARG A C 1
ATOM 1093 O O . ARG A 1 134 ? 20.788 -6.164 -3.864 1.00 73.00 134 ARG A O 1
ATOM 1100 N N . GLY A 1 135 ? 19.845 -4.876 -2.290 1.00 66.69 135 GLY A N 1
ATOM 1101 C CA . GLY A 1 135 ? 20.784 -3.757 -2.419 1.00 66.69 135 GLY A CA 1
ATOM 1102 C C . GLY A 1 135 ? 20.557 -2.890 -3.660 1.00 66.69 135 GLY A C 1
ATOM 1103 O O . GLY A 1 135 ? 21.399 -2.055 -3.991 1.00 66.69 135 GLY A O 1
ATOM 1104 N N . HIS A 1 136 ? 19.434 -3.061 -4.365 1.00 64.06 136 HIS A N 1
ATOM 1105 C CA . HIS A 1 136 ? 19.099 -2.197 -5.491 1.00 64.06 136 HIS A CA 1
ATOM 1106 C C . HIS A 1 136 ? 18.499 -0.876 -5.001 1.00 64.06 136 HIS A C 1
ATOM 1108 O O . HIS A 1 136 ? 17.650 -0.842 -4.113 1.00 64.06 136 HIS A O 1
ATOM 1114 N N . VAL A 1 137 ? 18.943 0.225 -5.617 1.00 59.53 137 VAL A N 1
ATOM 1115 C CA . VAL A 1 137 ? 18.490 1.585 -5.300 1.00 59.53 137 VAL A CA 1
ATOM 1116 C C . VAL A 1 137 ? 16.984 1.706 -5.527 1.00 59.53 137 VAL A C 1
ATOM 1118 O O . VAL A 1 137 ? 16.485 1.334 -6.591 1.00 59.53 137 VAL A O 1
ATOM 1121 N N . ASP A 1 138 ? 16.309 2.334 -4.563 1.00 66.31 138 ASP A N 1
ATOM 1122 C CA . ASP A 1 138 ? 14.884 2.701 -4.514 1.00 66.31 138 ASP A CA 1
ATOM 1123 C C . ASP A 1 138 ? 14.295 3.052 -5.905 1.00 66.31 138 ASP A C 1
ATOM 1125 O O . ASP A 1 138 ? 13.252 2.552 -6.321 1.00 66.31 138 ASP A O 1
ATOM 1129 N N . ARG A 1 139 ? 15.034 3.818 -6.723 1.00 68.12 139 ARG A N 1
ATOM 1130 C CA . ARG A 1 139 ? 14.611 4.232 -8.076 1.00 68.12 139 ARG A CA 1
ATOM 1131 C C . ARG A 1 139 ? 14.316 3.080 -9.048 1.00 68.12 139 ARG A C 1
ATOM 1133 O O . ARG A 1 139 ? 13.394 3.225 -9.844 1.00 68.12 139 ARG A O 1
ATOM 1140 N N . ARG A 1 140 ? 15.065 1.969 -9.022 1.00 73.69 140 ARG A N 1
ATOM 1141 C CA . ARG A 1 140 ? 14.878 0.854 -9.980 1.00 73.69 140 ARG A CA 1
ATOM 1142 C C . ARG A 1 140 ? 13.633 0.035 -9.665 1.00 73.69 140 ARG A C 1
ATOM 1144 O O . ARG A 1 140 ? 12.868 -0.279 -10.572 1.00 73.69 140 ARG A O 1
ATOM 1151 N N . ALA A 1 141 ? 13.394 -0.237 -8.383 1.00 77.94 141 ALA A N 1
ATOM 1152 C CA . ALA A 1 141 ? 12.164 -0.881 -7.939 1.00 77.94 141 ALA A CA 1
ATOM 1153 C C . ALA A 1 141 ? 10.943 -0.034 -8.338 1.00 77.94 141 ALA A C 1
ATOM 1155 O O . ALA A 1 1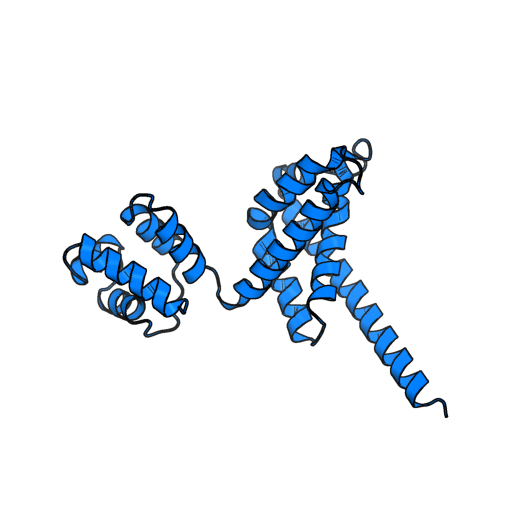41 ? 9.998 -0.545 -8.933 1.00 77.94 141 ALA A O 1
ATOM 1156 N N . TRP A 1 142 ? 10.986 1.284 -8.119 1.00 78.31 142 TRP A N 1
ATOM 1157 C CA . TRP A 1 142 ? 9.884 2.159 -8.535 1.00 78.31 142 TRP A CA 1
ATOM 1158 C C . TRP A 1 142 ? 9.721 2.283 -10.04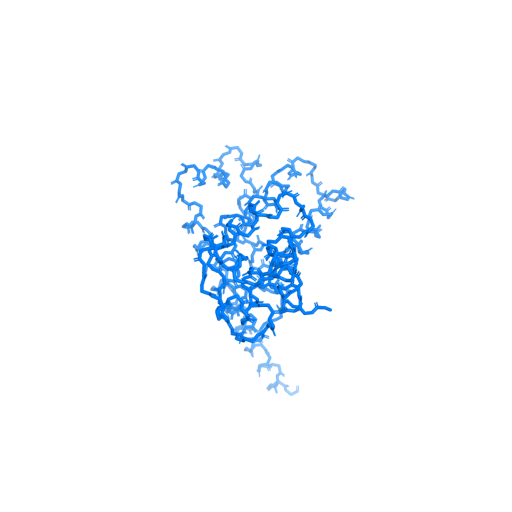8 1.00 78.31 142 TRP A C 1
ATOM 1160 O O . TRP A 1 142 ? 8.594 2.414 -10.521 1.00 78.31 142 TRP A O 1
ATOM 1170 N N . PHE A 1 143 ? 10.805 2.189 -10.817 1.00 76.38 143 PHE A N 1
ATOM 1171 C CA . PHE A 1 143 ? 10.723 2.134 -12.275 1.00 76.38 143 PHE A CA 1
ATOM 1172 C C . PHE A 1 143 ? 10.056 0.840 -12.768 1.00 76.38 143 PHE A C 1
ATOM 1174 O O . PHE A 1 143 ? 9.192 0.889 -13.639 1.00 76.38 143 PHE A O 1
ATOM 1181 N N . GLY A 1 144 ? 10.354 -0.305 -12.146 1.00 80.69 144 GLY A N 1
ATOM 1182 C CA . GLY A 1 144 ? 9.631 -1.553 -12.409 1.00 80.69 144 GLY A CA 1
ATOM 1183 C C . GLY A 1 144 ? 8.136 -1.435 -12.091 1.00 80.69 144 GLY A C 1
ATOM 1184 O O . GLY A 1 144 ? 7.296 -1.833 -12.893 1.00 80.69 144 GLY A O 1
ATOM 1185 N N . VAL A 1 145 ? 7.778 -0.808 -10.964 1.00 82.38 145 VAL A N 1
ATOM 1186 C CA . VAL A 1 145 ? 6.368 -0.533 -10.630 1.00 82.38 145 VAL A CA 1
ATOM 1187 C C . VAL A 1 145 ? 5.708 0.357 -11.687 1.00 82.38 145 VAL A C 1
ATOM 1189 O O . VAL A 1 145 ? 4.572 0.090 -12.062 1.00 82.38 145 VAL A O 1
ATOM 1192 N N . PHE A 1 146 ? 6.401 1.374 -12.207 1.00 77.25 146 PHE A N 1
ATOM 1193 C CA . PHE A 1 146 ? 5.876 2.206 -13.292 1.00 77.25 146 PHE A CA 1
ATOM 1194 C C . PHE A 1 146 ? 5.563 1.387 -14.543 1.00 77.25 146 PHE A C 1
ATOM 1196 O O . PHE A 1 146 ? 4.435 1.424 -15.025 1.00 77.25 146 PHE A O 1
ATOM 1203 N N . ASN A 1 147 ? 6.527 0.605 -15.027 1.00 77.69 147 ASN A N 1
ATOM 1204 C CA . ASN A 1 147 ? 6.355 -0.193 -16.240 1.00 77.69 147 ASN A CA 1
ATOM 1205 C C . ASN A 1 147 ? 5.261 -1.258 -16.087 1.00 77.69 147 ASN A C 1
ATOM 1207 O O . ASN A 1 147 ? 4.578 -1.574 -17.054 1.00 77.69 147 ASN A O 1
ATOM 1211 N N . ALA A 1 148 ? 5.052 -1.781 -14.875 1.00 85.38 148 ALA A N 1
ATOM 1212 C CA . ALA A 1 148 ? 3.953 -2.701 -14.588 1.00 85.38 148 ALA A CA 1
ATOM 1213 C C . ALA A 1 148 ? 2.565 -2.031 -14.620 1.00 85.38 148 ALA A C 1
ATOM 1215 O O . ALA A 1 148 ? 1.564 -2.719 -14.795 1.00 85.38 148 ALA A O 1
ATOM 1216 N N . LEU A 1 149 ? 2.491 -0.713 -14.415 1.00 79.69 149 LEU A N 1
ATOM 1217 C CA . LEU A 1 149 ? 1.239 0.051 -14.386 1.00 79.69 149 LEU A CA 1
ATOM 1218 C C . LEU A 1 149 ? 0.985 0.838 -15.675 1.00 79.69 149 LEU A C 1
ATOM 1220 O O . LEU A 1 149 ? -0.151 1.233 -15.918 1.00 79.69 149 LEU A O 1
ATOM 1224 N N . ALA A 1 150 ? 2.013 1.057 -16.495 1.00 76.31 150 ALA A N 1
ATOM 1225 C CA . ALA A 1 150 ? 1.921 1.796 -17.750 1.00 76.31 150 ALA A CA 1
ATOM 1226 C C . ALA A 1 150 ? 0.830 1.270 -18.708 1.00 76.31 150 ALA A C 1
ATOM 1228 O O . ALA A 1 150 ? 0.093 2.100 -19.235 1.00 76.31 150 ALA A O 1
ATOM 1229 N N . PRO A 1 151 ? 0.630 -0.051 -18.888 1.00 75.75 151 PRO A N 1
ATOM 1230 C CA . PRO A 1 151 ? -0.401 -0.536 -19.809 1.00 75.75 151 PRO A CA 1
ATOM 1231 C C . PRO A 1 151 ? -1.829 -0.273 -19.278 1.00 75.75 151 PRO A C 1
ATOM 1233 O O . PRO A 1 151 ? -2.695 0.237 -19.987 1.00 75.75 151 PRO A O 1
ATOM 1236 N N . LEU A 1 152 ? -2.041 -0.405 -17.958 1.00 74.50 152 LEU A N 1
ATOM 1237 C CA . LEU A 1 152 ? -3.304 -0.007 -17.307 1.00 74.50 152 LEU A CA 1
ATOM 1238 C C . LEU A 1 152 ? -3.645 1.477 -17.513 1.00 74.50 152 LEU A C 1
ATOM 1240 O O . LEU A 1 152 ? -4.821 1.844 -17.546 1.00 74.50 152 LEU A O 1
ATOM 1244 N N . LEU A 1 153 ? -2.619 2.321 -17.647 1.00 68.19 153 LEU A N 1
ATOM 1245 C CA . LEU A 1 153 ? -2.742 3.750 -17.939 1.00 68.19 153 LEU A CA 1
ATOM 1246 C C . LEU A 1 153 ? -2.951 4.045 -19.436 1.00 68.19 153 LEU A C 1
ATOM 1248 O O . LEU A 1 153 ? -3.532 5.075 -19.768 1.00 68.19 153 LEU A O 1
ATOM 1252 N N . ALA A 1 154 ? -2.507 3.158 -20.331 1.00 62.16 154 ALA A N 1
ATOM 1253 C CA . ALA A 1 154 ? -2.615 3.304 -21.786 1.00 62.16 154 ALA A CA 1
ATOM 1254 C C . ALA A 1 154 ? -3.970 2.835 -22.357 1.00 62.16 154 ALA A C 1
ATOM 1256 O O . ALA A 1 154 ? -4.321 3.170 -23.488 1.00 62.16 154 ALA A O 1
ATOM 1257 N N . SER A 1 155 ? -4.763 2.091 -21.578 1.00 62.06 155 SER A N 1
ATOM 1258 C CA . SER A 1 155 ? -6.083 1.566 -21.979 1.00 62.06 155 SER A CA 1
ATOM 1259 C C . SER A 1 155 ? -7.095 2.625 -22.449 1.00 62.06 155 SER A C 1
ATOM 1261 O O . SER A 1 155 ? -7.976 2.320 -23.252 1.00 62.06 155 SER A O 1
ATOM 1263 N N . GLN A 1 156 ? -6.962 3.888 -22.021 1.00 51.94 156 GLN A N 1
ATOM 1264 C CA . GLN A 1 156 ? -7.818 4.980 -22.509 1.00 51.94 156 GLN A CA 1
ATOM 1265 C C . GLN A 1 156 ? -7.405 5.513 -23.892 1.00 51.94 156 GLN A C 1
ATOM 1267 O O . GLN A 1 156 ? -8.183 6.224 -24.521 1.00 51.94 156 GLN A O 1
ATOM 1272 N N . GLU A 1 157 ? -6.211 5.161 -24.378 1.00 51.53 157 GLU A N 1
ATOM 1273 C CA . GLU A 1 157 ? -5.610 5.726 -25.590 1.00 51.53 157 GLU A CA 1
ATOM 1274 C C . GLU A 1 157 ? -5.802 4.867 -26.843 1.00 51.53 157 GLU A C 1
ATOM 1276 O O . GLU A 1 157 ? -5.736 5.364 -27.964 1.00 51.53 157 GLU A O 1
ATOM 1281 N N . THR A 1 158 ? -6.066 3.574 -26.674 1.00 53.41 158 THR A N 1
ATOM 1282 C CA . THR A 1 158 ? -5.864 2.582 -27.737 1.00 53.41 158 THR A CA 1
ATOM 1283 C C . THR A 1 158 ? -7.153 1.963 -28.277 1.00 53.41 158 THR A C 1
ATOM 1285 O O . THR A 1 158 ? -7.135 0.853 -28.793 1.00 53.41 158 THR A O 1
ATOM 1288 N N . SER A 1 159 ? -8.298 2.652 -28.204 1.00 50.31 159 SER A N 1
ATOM 1289 C CA . SER A 1 159 ? -9.576 2.144 -28.751 1.00 50.31 159 SER A CA 1
ATOM 1290 C C . SER A 1 159 ? -9.989 0.754 -28.215 1.00 50.31 159 SER A C 1
ATOM 1292 O O . SER A 1 159 ? -10.565 -0.043 -28.950 1.00 50.31 159 SER A O 1
ATOM 1294 N N . ARG A 1 160 ? -9.725 0.473 -26.925 1.00 57.69 160 ARG A N 1
ATOM 1295 C CA . ARG A 1 160 ? -9.951 -0.822 -26.233 1.00 57.69 160 ARG A CA 1
ATOM 1296 C C . ARG A 1 160 ? -8.984 -1.967 -26.578 1.00 57.69 160 ARG A C 1
ATOM 1298 O O . ARG A 1 160 ? -9.313 -3.119 -26.306 1.00 57.69 160 ARG A O 1
ATOM 1305 N N . ILE A 1 161 ? -7.794 -1.694 -27.124 1.00 54.53 161 ILE A N 1
ATOM 1306 C CA . ILE A 1 161 ? -6.752 -2.736 -27.256 1.00 54.53 161 ILE A CA 1
ATOM 1307 C C . ILE A 1 161 ? -6.356 -3.288 -25.876 1.00 54.53 161 ILE A C 1
ATOM 1309 O O . ILE A 1 161 ? -6.106 -4.483 -25.740 1.00 54.53 161 ILE A O 1
ATOM 1313 N N . GLU A 1 162 ? -6.366 -2.444 -24.842 1.00 63.91 162 GLU A N 1
ATOM 1314 C CA . GLU A 1 162 ? -6.136 -2.870 -23.463 1.00 63.91 162 GLU A CA 1
ATOM 1315 C C . GLU A 1 162 ? -7.322 -2.557 -22.552 1.00 63.91 162 GLU A C 1
ATOM 1317 O O . GLU A 1 162 ? -7.972 -1.520 -22.689 1.00 63.91 162 GLU A O 1
ATOM 1322 N N . ARG A 1 163 ? -7.582 -3.453 -21.592 1.00 70.81 163 ARG A N 1
ATOM 1323 C CA . ARG A 1 163 ? -8.599 -3.252 -20.556 1.00 70.81 163 ARG A CA 1
ATOM 1324 C C . ARG A 1 163 ? -8.101 -2.261 -19.515 1.00 70.81 163 ARG A C 1
ATOM 1326 O O . ARG A 1 163 ? -6.973 -2.352 -19.029 1.00 70.81 163 ARG A O 1
ATOM 1333 N N . SER A 1 164 ? -8.977 -1.346 -19.132 1.00 74.19 164 SER A N 1
ATOM 1334 C CA . SER A 1 164 ? -8.759 -0.460 -17.997 1.00 74.19 164 SER A CA 1
ATOM 1335 C C . SER A 1 164 ? -8.635 -1.247 -16.697 1.00 74.19 164 SER A C 1
ATOM 1337 O O . SER A 1 164 ? -9.156 -2.357 -16.548 1.00 74.19 164 SER A O 1
ATOM 1339 N N . TRP A 1 165 ? -7.952 -0.668 -15.711 1.00 75.88 165 TRP A N 1
ATOM 1340 C CA . TRP A 1 165 ? -7.813 -1.321 -14.412 1.00 75.88 165 TRP A CA 1
ATOM 1341 C C . TRP A 1 165 ? -9.171 -1.525 -13.724 1.00 75.88 165 TRP A C 1
ATOM 1343 O O . TRP A 1 165 ? -9.317 -2.508 -13.006 1.00 75.88 165 TRP A O 1
ATOM 1353 N N . GLN A 1 166 ? -10.165 -0.663 -13.982 1.00 76.44 166 GLN A N 1
ATOM 1354 C CA . GLN A 1 166 ? -11.539 -0.830 -13.498 1.00 76.44 166 GLN A CA 1
ATOM 1355 C C . GLN A 1 166 ? -12.239 -2.020 -14.157 1.00 76.44 166 GLN A C 1
ATOM 1357 O O . GLN A 1 166 ? -12.960 -2.751 -13.489 1.00 76.44 166 GLN A O 1
ATOM 1362 N N . GLU A 1 167 ? -12.020 -2.253 -15.453 1.00 79.31 167 GLU A N 1
ATOM 1363 C CA . GLU A 1 167 ? -12.561 -3.435 -16.134 1.00 79.31 167 GLU A CA 1
ATOM 1364 C C . GLU A 1 167 ? -11.911 -4.718 -15.619 1.00 79.31 167 GLU A C 1
ATOM 1366 O O . GLU A 1 167 ? -12.590 -5.734 -15.483 1.00 79.31 167 GLU A O 1
ATOM 1371 N N . LEU A 1 168 ? -10.609 -4.692 -15.323 1.00 79.00 168 LEU A N 1
ATOM 1372 C CA . LEU A 1 168 ? -9.925 -5.813 -14.674 1.00 79.00 168 LEU A CA 1
ATOM 1373 C C . LEU A 1 168 ? -10.396 -6.009 -13.232 1.00 79.00 168 LEU A C 1
ATOM 1375 O O . LEU A 1 168 ? -10.479 -7.139 -12.769 1.00 79.00 168 LEU A O 1
ATOM 1379 N N . GLU A 1 169 ? -10.699 -4.933 -12.509 1.00 78.19 169 GLU A N 1
ATOM 1380 C CA . GLU A 1 169 ? -11.247 -5.007 -11.156 1.00 78.19 169 GLU A CA 1
ATOM 1381 C C . GLU A 1 169 ? -12.662 -5.595 -11.156 1.00 78.19 169 GLU A C 1
ATOM 1383 O O . GLU A 1 169 ? -12.939 -6.504 -10.381 1.00 78.19 169 GLU A O 1
ATOM 1388 N N . ALA A 1 170 ? -13.534 -5.133 -12.057 1.00 80.44 170 ALA A N 1
ATOM 1389 C CA . ALA A 1 170 ? -14.903 -5.628 -12.191 1.00 80.44 170 ALA A CA 1
ATOM 1390 C C . ALA A 1 170 ? -14.965 -7.128 -12.533 1.00 80.44 170 ALA A C 1
ATOM 1392 O O . ALA A 1 170 ? -15.952 -7.786 -12.220 1.00 80.44 170 ALA A O 1
ATOM 1393 N N . ALA A 1 171 ? -13.906 -7.664 -13.145 1.00 84.94 171 ALA A N 1
ATOM 1394 C CA . ALA A 1 171 ? -13.746 -9.088 -13.427 1.00 84.94 171 ALA A CA 1
ATOM 1395 C C . ALA A 1 171 ? -12.902 -9.850 -12.384 1.00 84.94 171 ALA A C 1
ATOM 1397 O O . ALA A 1 171 ? -12.618 -11.022 -12.592 1.00 84.94 171 ALA A O 1
ATOM 1398 N N . ASP A 1 172 ? -12.468 -9.205 -11.296 1.00 81.12 172 ASP A N 1
ATOM 1399 C CA . ASP A 1 172 ? -11.560 -9.764 -10.276 1.00 81.12 172 ASP A CA 1
ATOM 1400 C C . ASP A 1 172 ? -10.192 -10.256 -10.819 1.00 81.12 172 ASP A C 1
ATOM 1402 O O . ASP A 1 172 ? -9.488 -11.078 -10.234 1.00 81.12 172 ASP A O 1
ATOM 1406 N N . GLU A 1 173 ? -9.749 -9.705 -11.948 1.00 83.50 173 GLU A N 1
ATOM 1407 C CA . GLU A 1 173 ? -8.506 -10.078 -12.636 1.00 83.50 173 GLU A CA 1
ATOM 1408 C C . GLU A 1 173 ? -7.346 -9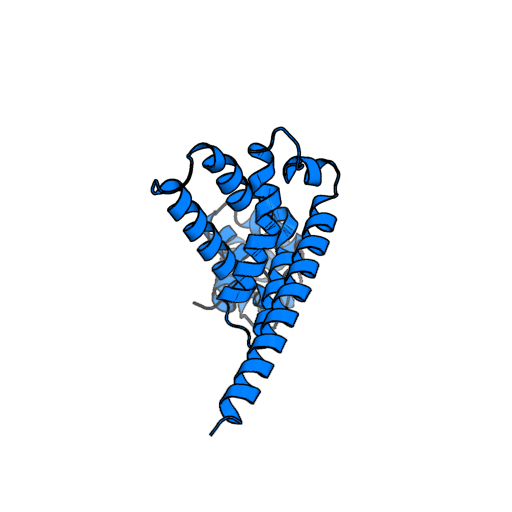.117 -12.348 1.00 83.50 173 GLU A C 1
ATOM 1410 O O . GLU A 1 173 ? -6.178 -9.445 -12.584 1.00 83.50 173 GLU A O 1
ATOM 1415 N N . LEU A 1 174 ? -7.625 -7.934 -11.790 1.00 82.19 174 LEU A N 1
ATOM 1416 C CA . LEU A 1 174 ? -6.614 -6.900 -11.537 1.00 82.19 174 LEU A CA 1
ATOM 1417 C C . LEU A 1 174 ? -5.451 -7.422 -10.677 1.00 82.19 174 LEU A C 1
ATOM 1419 O O . LEU A 1 174 ? -4.284 -7.109 -10.920 1.00 82.19 174 LEU A O 1
ATOM 1423 N N . GLY A 1 175 ? -5.748 -8.257 -9.679 1.00 80.25 175 GLY A N 1
ATOM 1424 C CA . GLY A 1 175 ? -4.727 -8.868 -8.829 1.00 80.25 175 GLY A CA 1
ATOM 1425 C C . GLY A 1 175 ? -3.823 -9.858 -9.571 1.00 80.25 175 GLY A C 1
ATOM 1426 O O . GLY A 1 175 ? -2.629 -9.935 -9.260 1.00 80.25 175 GLY A O 1
ATOM 1427 N N . VAL A 1 176 ? -4.377 -10.598 -10.536 1.00 84.06 176 VAL A N 1
ATOM 1428 C CA . VAL A 1 176 ? -3.653 -11.556 -11.386 1.00 84.06 176 VAL A CA 1
ATOM 1429 C C . VAL A 1 176 ? -2.745 -10.801 -12.349 1.00 84.06 176 VAL A C 1
ATOM 1431 O O . VAL A 1 176 ? -1.541 -11.071 -12.380 1.00 84.06 176 VAL A O 1
ATOM 1434 N N . TYR A 1 177 ? -3.289 -9.792 -13.035 1.00 87.44 177 TYR A N 1
ATOM 1435 C CA . TYR A 1 177 ? -2.534 -8.908 -13.920 1.00 87.44 177 TYR A CA 1
ATOM 1436 C C . TYR A 1 177 ? -1.334 -8.289 -13.198 1.00 87.44 177 TYR A C 1
ATOM 1438 O O . TYR A 1 177 ? -0.194 -8.443 -13.632 1.00 87.44 177 TYR A O 1
ATOM 1446 N N . LEU A 1 178 ? -1.561 -7.650 -12.044 1.00 85.69 178 LEU A N 1
ATOM 1447 C CA . LEU A 1 178 ? -0.498 -6.962 -11.308 1.00 85.69 178 LEU A CA 1
ATOM 1448 C C . LEU A 1 178 ? 0.595 -7.921 -10.834 1.00 85.69 178 LEU A C 1
ATOM 1450 O O . LEU A 1 178 ? 1.774 -7.574 -10.850 1.00 85.69 178 LEU A O 1
ATOM 1454 N N . ASN A 1 179 ? 0.226 -9.134 -10.423 1.00 86.75 179 ASN A N 1
ATOM 1455 C CA . ASN A 1 179 ? 1.202 -10.153 -10.054 1.00 86.75 179 ASN A CA 1
ATOM 1456 C C . ASN A 1 179 ? 2.048 -10.588 -11.256 1.00 86.75 179 ASN A C 1
ATOM 1458 O O . ASN A 1 179 ? 3.263 -10.722 -11.114 1.00 86.75 179 ASN A O 1
ATOM 1462 N N . ALA A 1 180 ? 1.430 -10.802 -12.418 1.00 87.31 180 ALA A N 1
ATOM 1463 C CA . ALA A 1 180 ? 2.142 -11.168 -13.638 1.00 87.31 180 ALA A CA 1
ATOM 1464 C C . ALA A 1 180 ? 3.065 -10.033 -14.109 1.00 87.31 180 ALA A C 1
ATOM 1466 O O . ALA A 1 180 ? 4.253 -10.262 -14.336 1.00 87.31 180 ALA A O 1
ATOM 1467 N N . ALA A 1 181 ? 2.557 -8.800 -14.152 1.00 88.81 181 ALA A N 1
ATOM 1468 C CA . ALA A 1 181 ? 3.305 -7.618 -14.560 1.00 88.81 181 ALA A CA 1
ATOM 1469 C C . ALA A 1 181 ? 4.511 -7.359 -13.641 1.00 88.81 181 ALA A C 1
ATOM 1471 O O . ALA A 1 181 ? 5.634 -7.207 -14.117 1.00 88.81 181 ALA A O 1
ATOM 1472 N N . LEU A 1 182 ? 4.328 -7.400 -12.315 1.00 89.19 182 LEU A N 1
ATOM 1473 C CA . LEU A 1 182 ? 5.435 -7.231 -11.364 1.00 89.19 182 LEU A CA 1
ATOM 1474 C C . LEU A 1 182 ? 6.449 -8.385 -11.431 1.00 89.19 182 LEU A C 1
ATOM 1476 O O . LEU A 1 182 ? 7.645 -8.150 -11.264 1.00 89.19 182 LEU A O 1
ATOM 1480 N N . ARG A 1 183 ? 6.016 -9.624 -11.709 1.00 88.50 183 ARG A N 1
ATOM 1481 C CA . ARG A 1 183 ? 6.938 -10.750 -11.951 1.00 88.50 183 ARG A CA 1
ATOM 1482 C C . ARG A 1 183 ? 7.761 -10.551 -13.222 1.00 88.50 183 ARG A C 1
ATOM 1484 O O . ARG A 1 183 ? 8.959 -10.813 -13.197 1.00 88.50 183 ARG A O 1
ATOM 1491 N N . ALA A 1 184 ? 7.155 -10.067 -14.305 1.00 89.44 184 ALA A N 1
ATOM 1492 C CA . ALA A 1 184 ? 7.881 -9.756 -15.535 1.00 89.44 184 ALA A CA 1
ATOM 1493 C C . ALA A 1 184 ? 8.963 -8.690 -15.289 1.00 89.44 184 ALA A C 1
ATOM 1495 O O . ALA A 1 184 ? 10.097 -8.842 -15.738 1.00 89.44 184 ALA A O 1
ATOM 1496 N N . GLN A 1 185 ? 8.649 -7.666 -14.491 1.00 89.06 185 GLN A N 1
ATOM 1497 C CA . GLN A 1 185 ? 9.623 -6.644 -14.097 1.00 89.06 185 GLN A CA 1
ATOM 1498 C C . GLN A 1 185 ? 10.731 -7.202 -13.195 1.00 89.06 185 GLN A C 1
ATOM 1500 O O . GLN A 1 185 ? 11.880 -6.799 -13.339 1.00 89.06 185 GLN A O 1
ATOM 1505 N N . ASP A 1 186 ? 10.434 -8.173 -12.322 1.00 86.56 186 ASP A N 1
ATOM 1506 C CA . ASP A 1 186 ? 11.462 -8.895 -11.553 1.00 86.56 186 ASP A CA 1
ATOM 1507 C C . ASP A 1 186 ? 12.454 -9.584 -12.512 1.00 86.56 186 ASP A C 1
ATOM 1509 O O . ASP A 1 186 ? 13.664 -9.443 -12.371 1.00 86.56 186 ASP A O 1
ATOM 1513 N N . VAL A 1 187 ? 11.969 -10.264 -13.557 1.00 85.56 187 VAL A N 1
ATOM 1514 C CA . VAL A 1 187 ? 12.843 -10.907 -14.557 1.00 85.56 187 VAL A CA 1
ATOM 1515 C C . VAL A 1 187 ? 13.713 -9.885 -15.295 1.00 85.56 187 VAL A C 1
ATOM 1517 O O . VAL A 1 187 ? 14.916 -10.107 -15.432 1.00 85.56 187 VAL A O 1
ATOM 1520 N N . ILE A 1 188 ? 13.130 -8.771 -15.750 1.00 85.00 188 ILE A N 1
ATOM 1521 C CA . ILE A 1 188 ? 13.854 -7.715 -16.478 1.00 85.00 188 ILE A CA 1
ATOM 1522 C C . ILE A 1 188 ? 14.949 -7.110 -15.596 1.00 85.00 188 ILE A C 1
ATOM 1524 O O . ILE A 1 188 ? 16.116 -7.104 -15.982 1.00 85.00 188 ILE A O 1
ATOM 1528 N N . LEU A 1 189 ? 14.598 -6.685 -14.382 1.00 81.75 189 LEU A N 1
ATOM 1529 C CA . LEU A 1 189 ? 15.543 -6.058 -13.462 1.00 81.75 189 LEU A CA 1
ATOM 1530 C C . LEU A 1 189 ? 16.667 -7.019 -13.033 1.00 81.75 189 LEU A C 1
ATOM 1532 O O . LEU A 1 189 ? 17.800 -6.577 -12.840 1.00 81.75 189 LEU A O 1
ATOM 1536 N N . ASN A 1 190 ? 16.394 -8.327 -12.909 1.00 81.94 190 ASN A N 1
ATOM 1537 C CA . ASN A 1 190 ? 17.438 -9.314 -12.595 1.00 81.94 190 ASN A CA 1
ATOM 1538 C C . ASN A 1 190 ? 18.409 -9.462 -13.770 1.00 81.94 190 ASN A C 1
ATOM 1540 O O . ASN A 1 190 ? 19.622 -9.414 -13.572 1.00 81.94 190 ASN A O 1
ATOM 1544 N N . ARG A 1 191 ? 17.886 -9.561 -15.000 1.00 79.50 191 ARG A N 1
ATOM 1545 C CA . ARG A 1 191 ? 18.715 -9.630 -16.212 1.00 79.50 191 ARG A CA 1
ATOM 1546 C C . ARG A 1 191 ? 19.600 -8.394 -16.359 1.00 79.50 191 ARG A C 1
ATOM 1548 O O . ARG A 1 191 ? 20.791 -8.538 -16.614 1.00 79.50 191 ARG A O 1
ATOM 1555 N N . GLU A 1 192 ? 19.054 -7.198 -16.151 1.00 77.12 192 GLU A N 1
ATOM 1556 C CA . GLU A 1 192 ? 19.833 -5.953 -16.176 1.00 77.12 192 GLU A CA 1
ATOM 1557 C C . GLU A 1 192 ? 20.916 -5.924 -1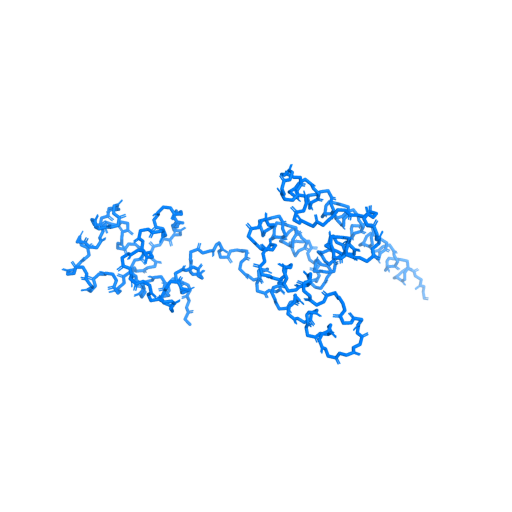5.091 1.00 77.12 192 GLU A C 1
ATOM 1559 O O . GLU A 1 192 ? 22.044 -5.501 -15.346 1.00 77.12 192 GLU A O 1
ATOM 1564 N N . GLY A 1 193 ? 20.600 -6.400 -13.882 1.00 70.00 193 GLY A N 1
ATOM 1565 C CA . GLY A 1 193 ? 21.568 -6.535 -12.795 1.00 70.00 193 GLY A CA 1
ATOM 1566 C C . GLY A 1 193 ? 22.740 -7.451 -13.157 1.00 70.00 193 GLY A C 1
ATOM 1567 O O . GLY A 1 193 ? 23.894 -7.093 -12.920 1.00 70.00 193 GLY A O 1
ATOM 1568 N N . ASP A 1 194 ? 22.458 -8.597 -13.776 1.00 75.50 194 ASP A N 1
ATOM 1569 C CA . ASP A 1 194 ? 23.477 -9.563 -14.195 1.00 75.50 194 ASP A CA 1
ATOM 1570 C C . ASP A 1 194 ? 24.328 -9.064 -15.365 1.00 75.50 194 ASP A C 1
ATOM 1572 O O . ASP A 1 194 ? 25.517 -9.380 -15.438 1.00 75.50 194 ASP A O 1
ATOM 1576 N N . VAL A 1 195 ? 23.737 -8.296 -16.285 1.00 73.25 195 VAL A N 1
ATOM 1577 C CA . VAL A 1 195 ? 24.472 -7.647 -17.379 1.00 73.25 195 VAL A CA 1
ATOM 1578 C C . VAL A 1 195 ? 25.421 -6.596 -16.815 1.00 73.25 195 VAL A C 1
ATOM 1580 O O . VAL A 1 195 ? 26.605 -6.634 -17.128 1.00 73.25 195 VAL A O 1
ATOM 1583 N N . LEU A 1 196 ? 24.951 -5.721 -15.921 1.00 67.94 196 LEU A N 1
ATOM 1584 C CA . LEU A 1 196 ? 25.788 -4.682 -15.313 1.00 67.94 196 LEU A CA 1
ATOM 1585 C C . LEU A 1 196 ? 26.968 -5.262 -14.525 1.00 67.94 196 LEU A C 1
ATOM 1587 O O . LEU A 1 196 ? 28.085 -4.768 -14.660 1.00 67.94 196 LEU A O 1
ATOM 1591 N N . LYS A 1 197 ? 26.745 -6.333 -13.751 1.00 73.44 197 LYS A N 1
ATOM 1592 C CA . LYS A 1 197 ? 27.823 -7.037 -13.036 1.00 73.44 197 LYS A CA 1
ATOM 1593 C C . LYS A 1 197 ? 28.856 -7.621 -13.998 1.00 73.44 197 LYS A C 1
ATOM 1595 O O . LYS A 1 197 ? 30.052 -7.474 -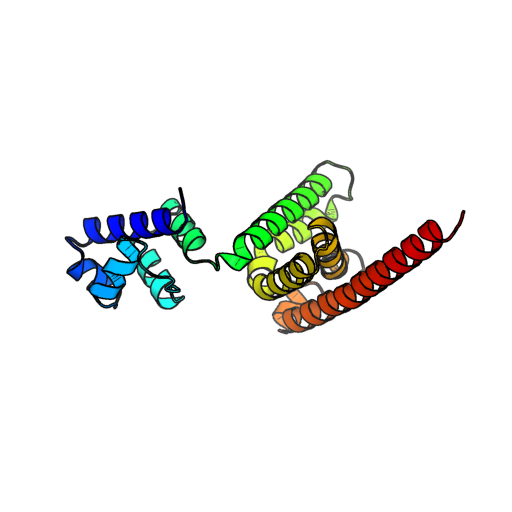13.770 1.00 73.44 197 LYS A O 1
ATOM 1600 N N . ARG A 1 198 ? 28.405 -8.257 -15.086 1.00 69.06 198 ARG A N 1
ATOM 1601 C CA . ARG A 1 198 ? 29.298 -8.796 -16.123 1.00 69.06 198 ARG A CA 1
ATOM 1602 C C . ARG A 1 198 ? 30.085 -7.689 -16.822 1.00 69.06 198 ARG A C 1
ATOM 1604 O O . ARG A 1 198 ? 31.290 -7.828 -16.987 1.00 69.06 198 ARG A O 1
ATOM 1611 N N . SER A 1 199 ? 29.442 -6.579 -17.173 1.00 69.50 199 SER A N 1
ATOM 1612 C CA . SER A 1 199 ? 30.110 -5.420 -17.773 1.00 69.50 199 SER A CA 1
ATOM 1613 C C . SER A 1 199 ? 31.152 -4.796 -16.840 1.00 69.50 199 SER A C 1
ATOM 1615 O O . SER A 1 199 ? 32.230 -4.445 -17.308 1.00 69.50 199 SER A O 1
ATOM 1617 N N . GLN A 1 200 ? 30.881 -4.709 -15.533 1.00 67.19 200 GLN A N 1
ATOM 1618 C CA . GLN A 1 200 ? 31.863 -4.245 -14.544 1.00 67.19 200 GLN A CA 1
ATOM 1619 C C . GLN A 1 200 ? 33.063 -5.190 -14.440 1.00 67.19 200 GLN A C 1
ATOM 1621 O O . GLN A 1 200 ? 34.194 -4.732 -14.510 1.00 67.19 200 GLN A O 1
ATOM 1626 N N . GLN A 1 201 ? 32.837 -6.504 -14.385 1.00 70.31 201 GLN A N 1
ATOM 1627 C CA . GLN A 1 201 ? 33.924 -7.490 -14.349 1.00 70.31 201 GLN A CA 1
ATOM 1628 C C . GLN A 1 201 ? 34.798 -7.472 -15.611 1.00 70.31 201 GLN A C 1
ATOM 1630 O O . GLN A 1 201 ? 35.992 -7.745 -15.534 1.00 70.31 201 GLN A O 1
ATOM 1635 N N . VAL A 1 202 ? 34.218 -7.175 -16.778 1.00 74.44 202 VAL A N 1
ATOM 1636 C CA . VAL A 1 202 ? 34.978 -6.999 -18.026 1.00 74.44 202 VAL A CA 1
ATOM 1637 C C . VAL A 1 202 ? 35.787 -5.701 -17.994 1.00 74.44 202 VAL A C 1
ATOM 1639 O O . VAL A 1 202 ? 36.958 -5.712 -18.373 1.00 74.44 202 VAL A O 1
ATOM 1642 N N . ALA A 1 203 ? 35.198 -4.606 -17.506 1.00 65.06 203 ALA A N 1
ATOM 1643 C CA . ALA A 1 203 ? 35.895 -3.330 -17.351 1.00 65.06 203 ALA A CA 1
ATOM 1644 C C . ALA A 1 203 ? 37.056 -3.419 -16.343 1.00 65.06 203 ALA A C 1
ATOM 1646 O O . ALA A 1 203 ? 38.121 -2.883 -16.604 1.00 65.06 203 ALA A O 1
ATOM 1647 N N . GLU A 1 204 ? 36.891 -4.153 -15.240 1.00 70.56 204 GLU A N 1
ATOM 1648 C CA . GLU A 1 204 ? 37.929 -4.373 -14.217 1.00 70.56 204 GLU A CA 1
ATOM 1649 C C . GLU A 1 204 ? 39.069 -5.300 -14.677 1.00 70.56 204 GLU A C 1
ATOM 1651 O O . GLU A 1 204 ? 40.137 -5.314 -14.071 1.00 70.56 204 GLU A O 1
ATOM 1656 N N . ARG A 1 205 ? 38.852 -6.098 -15.732 1.00 65.44 205 ARG A N 1
ATOM 1657 C CA . ARG A 1 205 ? 39.849 -7.018 -16.313 1.00 65.44 205 ARG A CA 1
ATOM 1658 C C . ARG A 1 205 ? 40.542 -6.467 -17.558 1.00 65.44 205 ARG A C 1
ATOM 1660 O O . ARG A 1 205 ? 41.433 -7.130 -18.084 1.00 65.44 205 ARG A O 1
ATOM 1667 N N . SER A 1 206 ? 40.111 -5.310 -18.048 1.00 44.91 206 SER A N 1
ATOM 1668 C CA . SER A 1 206 ? 40.743 -4.636 -19.180 1.00 44.91 206 SER A CA 1
ATOM 1669 C C . SER A 1 206 ? 41.811 -3.680 -18.626 1.00 44.91 206 SER A C 1
ATOM 1671 O O . SER A 1 206 ? 41.461 -2.875 -17.764 1.00 44.91 206 SER A O 1
ATOM 1673 N N . PRO A 1 207 ? 43.089 -3.816 -19.026 1.00 50.25 207 PRO A N 1
ATOM 1674 C CA . PRO A 1 207 ? 44.191 -3.004 -18.507 1.00 50.25 207 PRO A CA 1
ATOM 1675 C C . PRO A 1 207 ? 44.072 -1.520 -18.869 1.00 50.25 207 PRO A C 1
ATOM 1677 O O . PRO A 1 207 ? 43.462 -1.208 -19.920 1.00 50.25 207 PRO A O 1
#

pLDDT: mean 75.45, std 11.27, range [44.91, 94.88]

Radius of gyration: 22.1 Å; chains: 1; bounding box: 60×32×61 Å

Secondary structure (DSSP, 8-state):
--HHHHHHHHHHHHHHHTTSHHHHHHHTTS-HHHHHHHHTT-S-PPPPHHHHHHHHHHTTT-HHHHHHHHHHHS-GGGHHHHHHHHHHHHHHHHHIIIIIS-GGGHHHHHHHHHTHHHHHHHHHHHHHHHHHTTT--HHHHHHHHHHHHHHHHHTTTTTTSS--HHHHHHTT-HHHHHHHHHHHHHHHHHHHHHHHHHHHHHHHH--

Sequence (207 aa):
MSDRERLARIFATLERRSGGQKAAARALGITPPYFWRLRHGKGGEAISRGLFDRIAALLGADKRTVRELKRAVVNAETRPQRRAYYAWLHRGYRLMTAGGWPGWNRTAWWNLYSELPKHAQGRISAFVQRWEGRGHVDRRAWFGVFNALAPLLASQETSRIERSWQELEAADELGVYLNAALRAQDVILNREGDVLKRSQQVAERSP